Protein AF-A0A976DN65-F1 (afdb_monomer_lite)

Sequence (215 aa):
MGDWARARLPFALAEFVMFVLKQGWACLFGGLLLAAIIATKLVWQPDWPLQRYDFLFLFAVATQAVFLATKLETWEEARVILLFHVTGTAMEWFKVHAGSWTYPEGGVFMVMGVPLFSGFMYASVGSYIARVIRVFDMAFAPYPSFPLTVLLAAGIYVNFFAHHFLPDIRVALFLATVVLYARTRVWFRIHDRHWWMPMPLAAFLAALALWVAEN

Foldseek 3Di:
DQPVLVVPDDPVRSLVVLLVVLLCLLLVLVVQLVVLVVVCVVDPDLPDPAWSLNVSLVSSVVVVVVCVVVVVDDVVLVVLLVVQLVLQQVLVLLCVVVVVDADPTDHPCDDNRRRSSSSNNSSSVSSSVVSSCVSFVKDKPPAFDPVLVVVLVVVVVCLSNCCVPDPNCVVVSVVSVCVRQVVIKIWTHSDPDIDIDRPVVVVVVVVVVVVVVVD

Structure (mmCIF, N/CA/C/O backbone):
data_AF-A0A976DN65-F1
#
_entry.id   AF-A0A976DN65-F1
#
loop_
_atom_site.group_PDB
_atom_site.id
_atom_site.type_symbol
_atom_site.label_atom_id
_atom_site.label_alt_id
_atom_site.label_comp_id
_atom_site.label_asym_id
_atom_site.label_entity_id
_atom_site.label_seq_id
_atom_site.pdbx_PDB_ins_code
_atom_site.Cartn_x
_atom_site.Cartn_y
_atom_site.Cartn_z
_atom_site.occupancy
_atom_site.B_iso_or_equiv
_atom_site.auth_seq_id
_atom_site.auth_comp_id
_atom_site.auth_asym_id
_atom_site.auth_atom_id
_atom_site.pdbx_PDB_model_num
ATOM 1 N N . MET A 1 1 ? -25.555 1.810 -2.043 1.00 67.62 1 MET A N 1
ATOM 2 C CA . MET A 1 1 ? -24.991 0.501 -2.455 1.00 67.62 1 MET A CA 1
ATOM 3 C C . MET A 1 1 ? -25.744 -0.587 -1.696 1.00 67.62 1 MET A C 1
ATOM 5 O O . MET A 1 1 ? -25.919 -0.436 -0.491 1.00 67.62 1 MET A O 1
ATOM 9 N N . GLY A 1 2 ? -26.211 -1.643 -2.374 1.00 72.06 2 GLY A N 1
ATOM 10 C CA . GLY A 1 2 ? -26.693 -2.860 -1.701 1.00 72.06 2 GLY A CA 1
ATOM 11 C C . GLY A 1 2 ? -28.173 -2.962 -1.335 1.00 72.06 2 GLY A C 1
ATOM 12 O O . GLY A 1 2 ? -28.548 -3.896 -0.634 1.00 72.06 2 GLY A O 1
ATOM 13 N N . ASP A 1 3 ? -29.019 -2.044 -1.796 1.00 75.50 3 ASP A N 1
ATOM 14 C CA . ASP A 1 3 ? -30.455 -2.002 -1.472 1.00 75.50 3 ASP A CA 1
ATOM 15 C C . ASP A 1 3 ? -31.170 -3.301 -1.867 1.00 75.50 3 ASP A C 1
ATOM 17 O O . ASP A 1 3 ? -31.991 -3.832 -1.122 1.00 75.50 3 ASP A O 1
ATOM 21 N N . TRP A 1 4 ? -30.751 -3.882 -2.990 1.00 82.25 4 TRP A N 1
ATOM 22 C CA . TRP A 1 4 ? -31.191 -5.196 -3.447 1.00 82.25 4 TRP A CA 1
ATOM 23 C C . TRP A 1 4 ? -30.821 -6.334 -2.484 1.00 82.25 4 TRP A C 1
ATOM 25 O O . TRP A 1 4 ? -31.658 -7.192 -2.206 1.00 82.25 4 TRP A O 1
ATOM 35 N N . ALA A 1 5 ? -29.592 -6.337 -1.956 1.00 75.44 5 ALA A N 1
ATOM 36 C CA . ALA A 1 5 ? -29.115 -7.397 -1.067 1.00 75.44 5 ALA A CA 1
ATOM 37 C C . ALA A 1 5 ? -29.918 -7.393 0.242 1.00 75.44 5 ALA A C 1
ATOM 39 O O . ALA A 1 5 ? -30.333 -8.443 0.724 1.00 75.44 5 ALA A O 1
ATOM 40 N N . ARG A 1 6 ? -30.227 -6.198 0.760 1.00 72.94 6 ARG A N 1
ATOM 41 C CA . ARG A 1 6 ? -31.050 -6.009 1.965 1.00 72.94 6 ARG A CA 1
ATOM 42 C C . ARG A 1 6 ? -32.503 -6.436 1.775 1.00 72.94 6 ARG A C 1
ATOM 44 O O . ARG A 1 6 ? -33.108 -6.953 2.703 1.00 72.94 6 ARG A O 1
ATOM 51 N N . ALA A 1 7 ? -33.058 -6.231 0.583 1.00 78.38 7 ALA A N 1
ATOM 52 C CA . ALA A 1 7 ? -34.446 -6.575 0.290 1.00 78.38 7 ALA A CA 1
ATOM 53 C C . ALA A 1 7 ? -34.681 -8.084 0.109 1.00 78.38 7 ALA A C 1
ATOM 55 O O . ALA A 1 7 ? -35.827 -8.525 0.157 1.00 78.38 7 ALA A O 1
ATOM 56 N N . ARG A 1 8 ? -33.628 -8.873 -0.151 1.00 85.06 8 ARG A N 1
ATOM 57 C CA . ARG A 1 8 ? -33.771 -10.275 -0.584 1.00 85.06 8 ARG A CA 1
ATOM 58 C C . ARG A 1 8 ? -33.005 -11.301 0.245 1.00 85.06 8 ARG A C 1
ATOM 60 O O . ARG A 1 8 ? -33.282 -12.487 0.097 1.00 85.06 8 ARG A O 1
ATOM 67 N N . LEU A 1 9 ? -32.046 -10.888 1.076 1.00 87.31 9 LEU A N 1
ATOM 68 C CA . LEU A 1 9 ? -31.183 -11.806 1.824 1.00 87.31 9 LEU A CA 1
ATOM 69 C C . LEU A 1 9 ? -31.440 -11.728 3.337 1.00 87.31 9 LEU A C 1
ATOM 71 O O . LEU A 1 9 ? -31.740 -10.651 3.855 1.00 87.31 9 LEU A O 1
ATOM 75 N N . PRO A 1 10 ? -31.261 -12.840 4.074 1.00 90.12 10 PRO A N 1
ATOM 76 C CA . PRO A 1 10 ? -31.204 -12.811 5.530 1.00 90.12 10 PRO A CA 1
ATOM 77 C C . PRO A 1 10 ? -30.106 -11.864 6.020 1.00 90.12 10 PRO A C 1
ATOM 79 O O . PRO A 1 10 ? -29.059 -11.743 5.383 1.00 90.12 10 PRO A O 1
ATOM 82 N N . PHE A 1 11 ? -30.312 -11.250 7.187 1.00 86.69 11 PHE A N 1
ATOM 83 C CA . PHE A 1 11 ? -29.432 -10.210 7.735 1.00 86.69 11 PHE A CA 1
ATOM 84 C C . PHE A 1 11 ? -27.935 -10.560 7.678 1.00 86.69 11 PHE A C 1
ATOM 86 O O . PHE A 1 11 ? -27.145 -9.775 7.164 1.00 86.69 11 PHE A O 1
ATOM 93 N N . ALA A 1 12 ? -27.544 -11.749 8.151 1.00 87.56 12 ALA A N 1
ATOM 94 C CA . ALA A 1 12 ? -26.138 -12.159 8.187 1.00 87.56 12 ALA A CA 1
ATOM 95 C C . ALA A 1 12 ? -25.509 -12.243 6.785 1.00 87.56 12 ALA A C 1
ATOM 97 O O . ALA A 1 12 ? -24.372 -11.819 6.585 1.00 87.56 12 ALA A O 1
ATOM 98 N N . LEU A 1 13 ? -26.261 -12.749 5.804 1.00 89.88 13 LEU A N 1
ATOM 99 C CA . LEU A 1 13 ? -25.795 -12.853 4.426 1.00 89.88 13 LEU A CA 1
ATOM 100 C C . LEU A 1 13 ? -25.761 -11.478 3.748 1.00 89.88 13 LEU A C 1
ATOM 102 O O . LEU A 1 13 ? -24.821 -11.187 3.015 1.00 89.88 13 LEU A O 1
ATOM 106 N N . ALA A 1 14 ? -26.739 -10.614 4.030 1.00 89.00 14 ALA A N 1
ATOM 107 C CA . ALA A 1 14 ? -26.733 -9.235 3.557 1.00 89.00 14 ALA A CA 1
ATOM 108 C C . ALA A 1 14 ? -25.512 -8.462 4.089 1.00 89.00 14 ALA A C 1
ATOM 110 O O . ALA A 1 14 ? -24.805 -7.845 3.298 1.00 89.00 14 ALA A O 1
ATOM 111 N N . GLU A 1 15 ? -25.215 -8.540 5.393 1.00 89.56 15 GLU A N 1
ATOM 112 C CA . GLU A 1 15 ? -24.029 -7.910 5.998 1.00 89.56 15 GLU A CA 1
ATOM 113 C C . GLU A 1 15 ? -22.729 -8.449 5.388 1.00 89.56 15 GLU A C 1
ATOM 115 O O . GLU A 1 15 ? -21.846 -7.669 5.036 1.00 89.56 15 GLU A O 1
ATOM 120 N N . PHE A 1 16 ? -22.619 -9.768 5.198 1.00 90.81 16 PHE A N 1
ATOM 121 C CA . PHE A 1 16 ? -21.444 -10.369 4.566 1.00 90.81 16 PHE A CA 1
ATOM 122 C C . PHE A 1 16 ? -21.253 -9.888 3.121 1.00 90.81 16 PHE A C 1
ATOM 124 O O . PHE A 1 16 ? -20.166 -9.449 2.750 1.00 90.81 16 PHE A O 1
ATOM 131 N N . VAL A 1 17 ? -22.315 -9.900 2.311 1.00 91.94 17 VAL A N 1
ATOM 132 C CA . VAL A 1 17 ? -22.270 -9.391 0.931 1.00 91.94 17 VAL A CA 1
ATOM 133 C C . VAL A 1 17 ? -21.885 -7.912 0.918 1.00 91.94 17 VAL A C 1
ATOM 135 O O . VAL A 1 17 ? -21.041 -7.505 0.124 1.00 91.94 17 VAL A O 1
ATOM 138 N N . MET A 1 18 ? -22.443 -7.101 1.820 1.00 91.88 18 MET A N 1
ATOM 139 C CA . MET A 1 18 ? -22.099 -5.683 1.931 1.00 91.88 18 MET A CA 1
ATOM 140 C C . MET A 1 18 ? -20.645 -5.453 2.327 1.00 91.88 18 MET A C 1
ATOM 142 O O . MET A 1 18 ? -20.002 -4.561 1.774 1.00 91.88 18 MET A O 1
ATOM 146 N N . PHE A 1 19 ? -20.119 -6.260 3.247 1.00 93.12 19 PHE A N 1
ATOM 147 C CA . PHE A 1 19 ? -18.711 -6.237 3.616 1.00 93.12 19 PHE A CA 1
ATOM 148 C C . PHE A 1 19 ? -17.825 -6.519 2.399 1.00 93.12 19 PHE A C 1
ATOM 150 O O . PHE A 1 19 ? -16.963 -5.706 2.072 1.00 93.12 19 PHE A O 1
ATOM 157 N N . VAL A 1 20 ? -18.085 -7.607 1.670 1.00 93.19 20 VAL A N 1
ATOM 158 C CA . VAL A 1 20 ? -17.308 -7.978 0.476 1.00 93.19 20 VAL A CA 1
ATOM 159 C C . VAL A 1 20 ? -17.401 -6.905 -0.611 1.00 93.19 20 VAL A C 1
ATOM 161 O O . VAL A 1 20 ? -16.389 -6.530 -1.197 1.00 93.19 20 VAL A O 1
ATOM 164 N N . LEU A 1 21 ? -18.588 -6.350 -0.853 1.00 93.00 21 LEU A N 1
ATOM 165 C CA . LEU A 1 21 ? -18.783 -5.286 -1.837 1.00 93.00 21 LEU A CA 1
ATOM 166 C C . LEU A 1 21 ? -18.025 -4.003 -1.473 1.00 93.00 21 LEU A C 1
ATOM 168 O O . LEU A 1 21 ? -17.407 -3.390 -2.343 1.00 93.00 21 LEU A O 1
ATOM 172 N N . LYS A 1 22 ? -18.036 -3.603 -0.197 1.00 94.31 22 LYS A N 1
ATOM 173 C CA . LYS A 1 22 ? -17.245 -2.463 0.283 1.00 94.31 22 LYS A CA 1
ATOM 174 C C . LYS A 1 22 ? -15.742 -2.722 0.164 1.00 94.31 22 LYS A C 1
ATOM 176 O O . LYS A 1 22 ? -15.019 -1.808 -0.221 1.00 94.31 22 LYS A O 1
ATOM 181 N N . GLN A 1 23 ? -15.285 -3.948 0.429 1.00 94.75 23 GLN A N 1
ATOM 182 C CA . GLN A 1 23 ? -13.889 -4.339 0.209 1.00 94.75 23 GLN A CA 1
ATOM 183 C C . GLN A 1 23 ? -13.505 -4.258 -1.272 1.00 94.75 23 GLN A C 1
ATOM 185 O O . GLN A 1 23 ? -12.488 -3.655 -1.605 1.00 94.75 23 GLN A O 1
ATOM 190 N N . GLY A 1 24 ? -14.357 -4.772 -2.165 1.00 93.56 24 GLY A N 1
ATOM 191 C CA . GLY A 1 24 ? -14.181 -4.657 -3.615 1.00 93.56 24 GLY A CA 1
ATOM 192 C C . GLY A 1 24 ? -14.115 -3.201 -4.086 1.00 93.56 24 GLY A C 1
ATOM 193 O O . GLY A 1 24 ? -13.288 -2.833 -4.915 1.00 93.56 24 GLY A O 1
ATOM 194 N N . TRP A 1 25 ? -14.948 -2.336 -3.506 1.00 94.00 25 TRP A N 1
ATOM 195 C CA . TRP A 1 25 ? -14.902 -0.903 -3.781 1.00 94.00 25 TRP A CA 1
ATOM 196 C C . TRP A 1 25 ? -13.624 -0.238 -3.259 1.00 94.00 25 TRP A C 1
ATOM 198 O O . TRP A 1 25 ? -13.066 0.644 -3.915 1.00 94.00 25 TRP A O 1
ATOM 208 N N . ALA A 1 26 ? -13.149 -0.662 -2.086 1.00 95.25 26 ALA A N 1
ATOM 209 C CA . ALA A 1 26 ? -11.906 -0.181 -1.504 1.00 95.25 26 ALA A CA 1
ATOM 210 C C . ALA A 1 26 ? -10.680 -0.578 -2.342 1.00 95.25 26 ALA A C 1
ATOM 212 O O . ALA A 1 26 ? -9.742 0.206 -2.448 1.00 95.25 26 ALA A O 1
ATOM 213 N N . CYS A 1 27 ? -10.689 -1.753 -2.977 1.00 95.19 27 CYS A N 1
ATOM 214 C CA . CYS A 1 27 ? -9.561 -2.235 -3.774 1.00 95.19 27 CYS A CA 1
ATOM 215 C C . CYS A 1 27 ? -9.623 -1.857 -5.262 1.00 95.19 27 CYS A C 1
ATOM 217 O O . CYS A 1 27 ? -8.774 -2.314 -6.022 1.00 95.19 27 CYS A O 1
ATOM 219 N N . LEU A 1 28 ? -10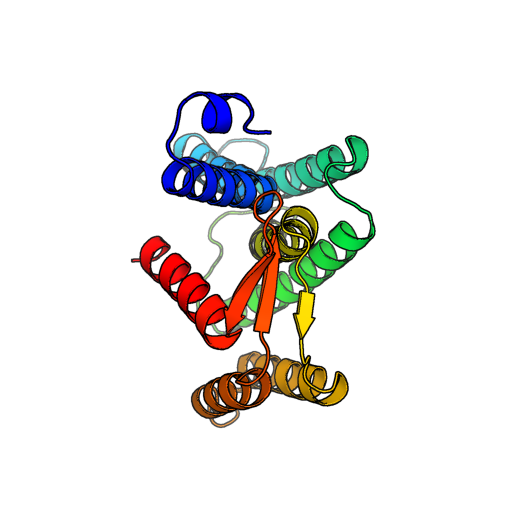.569 -1.010 -5.692 1.00 96.19 28 LEU A N 1
ATOM 220 C CA . LEU A 1 28 ? -10.811 -0.717 -7.111 1.00 96.19 28 LEU A CA 1
ATOM 221 C C . LEU A 1 28 ? -9.543 -0.297 -7.877 1.00 96.19 28 LEU A C 1
ATOM 223 O O . LEU A 1 28 ? -9.313 -0.797 -8.973 1.00 96.19 28 LEU A O 1
ATOM 227 N N . PHE A 1 29 ? -8.700 0.570 -7.301 1.00 96.81 29 PHE A N 1
ATOM 228 C CA . PHE A 1 29 ? -7.433 0.969 -7.929 1.00 96.81 29 PHE A CA 1
ATOM 229 C C . PHE A 1 29 ? -6.511 -0.240 -8.162 1.00 96.81 29 PHE A C 1
ATOM 231 O O . PHE A 1 29 ? -6.045 -0.468 -9.276 1.00 96.81 29 PHE A O 1
ATOM 238 N N . GLY A 1 30 ? -6.284 -1.047 -7.120 1.00 96.12 30 GLY A N 1
ATOM 239 C CA . GLY A 1 30 ? -5.447 -2.246 -7.203 1.00 96.12 30 GLY A CA 1
ATOM 240 C C . GLY A 1 30 ? -6.027 -3.312 -8.130 1.00 96.12 30 GLY A C 1
ATOM 241 O O . GLY A 1 30 ? -5.287 -3.916 -8.897 1.00 96.12 30 GLY A O 1
ATOM 242 N N . GLY A 1 31 ? -7.350 -3.490 -8.132 1.00 96.69 31 GLY A N 1
ATOM 243 C CA . GLY A 1 31 ? -8.044 -4.399 -9.042 1.00 96.69 31 GLY A CA 1
ATOM 244 C C . GLY A 1 31 ? -7.885 -3.996 -10.508 1.00 96.69 31 GLY A C 1
ATOM 245 O O . GLY A 1 31 ? -7.586 -4.847 -11.343 1.00 96.69 31 GLY A O 1
ATOM 246 N N . LEU A 1 32 ? -8.013 -2.701 -10.823 1.00 98.06 32 LEU A N 1
ATOM 247 C CA . LEU A 1 32 ? -7.766 -2.180 -12.172 1.00 98.06 32 LEU A CA 1
ATOM 248 C C . LEU A 1 32 ? -6.305 -2.365 -12.592 1.00 98.06 32 LEU A C 1
ATOM 250 O O . LEU A 1 32 ? -6.046 -2.794 -13.715 1.00 98.06 32 LEU A O 1
ATOM 254 N N . LEU A 1 33 ? -5.354 -2.085 -11.696 1.00 97.81 33 LEU A N 1
ATOM 255 C CA . LEU A 1 33 ? -3.931 -2.259 -11.982 1.00 97.81 33 LEU A CA 1
ATOM 256 C C . LEU A 1 33 ? -3.573 -3.735 -12.207 1.00 97.81 33 LEU A C 1
ATOM 258 O O . LEU A 1 33 ? -2.889 -4.056 -13.175 1.00 97.81 33 LEU A O 1
ATOM 262 N N . LEU A 1 34 ? -4.081 -4.644 -11.370 1.00 96.50 34 LEU A N 1
ATOM 263 C CA . LEU A 1 34 ? -3.899 -6.087 -11.540 1.00 96.50 34 LEU A CA 1
ATOM 264 C C . LEU A 1 34 ? -4.507 -6.575 -12.861 1.00 96.50 34 LEU A C 1
ATOM 266 O O . LEU A 1 34 ? -3.859 -7.316 -13.599 1.00 96.50 34 LEU A O 1
ATOM 270 N N . ALA A 1 35 ? -5.720 -6.126 -13.192 1.00 97.94 35 ALA A N 1
ATOM 271 C CA . ALA A 1 35 ? -6.356 -6.446 -14.464 1.00 97.94 35 ALA A CA 1
ATOM 272 C C . ALA A 1 35 ? -5.516 -5.955 -15.653 1.00 97.94 35 ALA A C 1
ATOM 274 O O . ALA A 1 35 ? -5.334 -6.702 -16.611 1.00 97.94 35 ALA A O 1
ATOM 275 N N . ALA A 1 36 ? -4.942 -4.750 -15.576 1.00 98.12 36 ALA A N 1
ATOM 276 C CA . ALA A 1 36 ? -4.037 -4.233 -16.599 1.00 98.12 36 ALA A CA 1
ATOM 277 C C . ALA A 1 36 ? -2.743 -5.059 -16.702 1.00 98.12 36 ALA A C 1
ATOM 279 O O . ALA A 1 36 ? -2.305 -5.377 -17.807 1.00 98.12 36 ALA A O 1
ATOM 280 N N . ILE A 1 37 ? -2.147 -5.477 -15.581 1.00 97.12 37 ILE A N 1
ATOM 281 C CA . ILE A 1 37 ? -0.966 -6.357 -15.578 1.00 97.12 37 ILE A CA 1
ATOM 282 C C . ILE A 1 37 ? -1.280 -7.688 -16.274 1.00 97.12 37 ILE A C 1
ATOM 284 O O . ILE A 1 37 ? -0.513 -8.120 -17.134 1.00 97.12 37 ILE A O 1
ATOM 288 N N . ILE A 1 38 ? -2.413 -8.319 -15.952 1.00 97.31 38 ILE A N 1
ATOM 289 C CA . ILE A 1 38 ? -2.832 -9.586 -16.569 1.00 97.31 38 ILE A CA 1
ATOM 290 C C . ILE A 1 38 ? -3.132 -9.387 -18.056 1.00 97.31 38 ILE A C 1
ATOM 292 O O . ILE A 1 38 ? -2.616 -10.129 -18.886 1.00 97.31 38 ILE A O 1
ATOM 296 N N . ALA A 1 39 ? -3.928 -8.376 -18.407 1.00 98.06 39 ALA A N 1
ATOM 297 C CA . ALA A 1 39 ? -4.294 -8.100 -19.791 1.00 98.06 39 ALA A CA 1
ATOM 298 C C . ALA A 1 39 ? -3.051 -7.844 -20.650 1.00 98.06 39 ALA A C 1
ATOM 300 O O . ALA A 1 39 ? -2.880 -8.474 -21.690 1.00 98.06 39 ALA A O 1
ATOM 301 N N . THR A 1 40 ? -2.141 -6.986 -20.183 1.00 97.19 40 THR A N 1
ATOM 302 C CA . THR A 1 40 ? -0.894 -6.692 -20.902 1.00 97.19 40 THR A CA 1
ATOM 303 C C . THR A 1 40 ? 0.006 -7.920 -21.004 1.00 97.19 40 THR A C 1
ATOM 305 O O . THR A 1 40 ? 0.588 -8.140 -22.056 1.00 97.19 40 THR A O 1
ATOM 308 N N . LYS A 1 41 ? 0.063 -8.793 -19.993 1.00 95.31 41 LYS A N 1
ATOM 309 C CA . LYS A 1 41 ? 0.794 -10.067 -20.104 1.00 95.31 41 LYS A CA 1
ATOM 310 C C . LYS A 1 41 ? 0.276 -10.956 -21.246 1.00 95.31 41 LYS A C 1
ATOM 312 O O . LYS A 1 41 ? 1.055 -11.708 -21.818 1.00 95.31 41 LYS A O 1
ATOM 317 N N . LEU A 1 42 ? -1.020 -10.898 -21.555 1.00 96.31 42 LEU A N 1
ATOM 318 C CA . LEU A 1 42 ? -1.647 -11.747 -22.573 1.00 96.31 42 LEU A CA 1
ATOM 319 C C . LEU A 1 42 ? -1.550 -11.182 -23.994 1.00 96.31 42 LEU A C 1
ATOM 321 O O . LEU A 1 42 ? -1.564 -11.960 -24.944 1.00 96.31 42 LEU A O 1
ATOM 325 N N . VAL A 1 43 ? -1.499 -9.854 -24.151 1.00 96.31 43 VAL A N 1
ATOM 326 C CA . VAL A 1 43 ? -1.648 -9.212 -25.472 1.00 96.31 43 VAL A CA 1
ATOM 327 C C . VAL A 1 43 ? -0.460 -8.360 -25.910 1.00 96.31 43 VAL A C 1
ATOM 329 O O . VAL A 1 43 ? -0.353 -8.074 -27.101 1.00 96.31 43 VAL A O 1
ATOM 332 N N . TRP A 1 44 ? 0.405 -7.924 -24.985 1.00 96.38 44 TRP A N 1
ATOM 333 C CA . TRP A 1 44 ? 1.479 -6.982 -25.310 1.00 96.38 44 TRP A CA 1
ATOM 334 C C . TRP A 1 44 ? 2.549 -7.650 -26.164 1.00 96.38 44 TRP A C 1
ATOM 336 O O . TRP A 1 44 ? 3.017 -8.738 -25.830 1.00 96.38 44 TRP A O 1
ATOM 346 N N . GLN A 1 45 ? 2.952 -6.984 -27.245 1.00 94.38 45 GLN A N 1
ATOM 347 C CA . GLN A 1 45 ? 4.006 -7.474 -28.126 1.00 94.38 45 GLN A CA 1
ATOM 348 C C . GLN A 1 45 ? 5.287 -6.642 -27.959 1.00 94.38 45 GLN A C 1
ATOM 350 O O . GLN A 1 45 ? 5.196 -5.429 -27.743 1.00 94.38 45 GLN A O 1
ATOM 355 N N . PRO A 1 46 ? 6.482 -7.257 -28.055 1.00 87.56 46 PRO A N 1
ATOM 356 C CA . PRO A 1 46 ? 7.753 -6.548 -27.875 1.00 87.56 46 PRO A CA 1
ATOM 357 C C . PRO A 1 46 ? 8.032 -5.449 -28.911 1.00 87.56 46 PRO A C 1
ATOM 359 O O . PRO A 1 46 ? 8.807 -4.539 -28.638 1.00 87.56 46 PRO A O 1
ATOM 362 N N . ASP A 1 47 ? 7.434 -5.541 -30.099 1.00 90.31 47 ASP A N 1
ATOM 363 C CA . ASP A 1 47 ? 7.611 -4.612 -31.220 1.00 90.31 47 ASP A CA 1
ATOM 364 C C . ASP A 1 47 ? 6.699 -3.377 -31.141 1.00 90.31 47 ASP A C 1
ATOM 366 O O . ASP A 1 47 ? 6.783 -2.483 -31.986 1.00 90.31 47 ASP A O 1
ATOM 370 N N . TRP A 1 48 ? 5.832 -3.292 -30.126 1.00 95.00 48 TRP A N 1
ATOM 371 C CA . TRP A 1 48 ? 4.970 -2.129 -29.945 1.00 95.00 48 TRP A CA 1
ATOM 372 C C . TRP A 1 48 ? 5.782 -0.868 -29.610 1.00 95.00 48 TRP A C 1
ATOM 374 O O . TRP A 1 48 ? 6.735 -0.934 -28.831 1.00 95.00 48 TRP A O 1
ATOM 384 N N . PRO A 1 49 ? 5.382 0.316 -30.121 1.00 93.25 49 PRO A N 1
ATOM 385 C CA . PRO A 1 49 ? 6.118 1.561 -29.878 1.00 93.25 49 PRO A CA 1
ATOM 386 C C . PRO A 1 49 ? 6.200 1.961 -28.401 1.00 93.25 49 PRO A C 1
ATOM 388 O O . PRO A 1 49 ? 7.106 2.689 -28.003 1.00 93.25 49 PRO A O 1
ATOM 391 N N . LEU A 1 50 ? 5.231 1.517 -27.597 1.00 95.44 50 LEU A N 1
ATOM 392 C CA . LEU A 1 50 ? 5.158 1.789 -26.169 1.00 95.44 50 LEU A CA 1
ATOM 393 C C . LEU A 1 50 ? 5.588 0.546 -25.389 1.00 95.44 50 LEU A C 1
ATOM 395 O O . LEU A 1 50 ? 5.001 -0.528 -25.536 1.00 95.44 50 LEU A O 1
ATOM 399 N N . GLN A 1 51 ? 6.584 0.709 -24.522 1.00 96.31 51 GLN A N 1
ATOM 400 C CA . GLN A 1 51 ? 7.024 -0.363 -23.637 1.00 96.31 51 GLN A CA 1
ATOM 401 C C . GLN A 1 51 ? 5.926 -0.703 -22.623 1.00 96.31 51 GLN A C 1
ATOM 403 O O . GLN A 1 51 ? 5.213 0.180 -22.136 1.00 96.31 51 GLN A O 1
ATOM 408 N N . ARG A 1 52 ? 5.788 -1.985 -22.272 1.00 97.00 52 ARG A N 1
ATOM 409 C CA . ARG A 1 52 ? 4.701 -2.458 -21.399 1.00 97.00 52 ARG A CA 1
ATOM 410 C C . ARG A 1 52 ? 4.727 -1.792 -20.026 1.00 97.00 52 ARG A C 1
ATOM 412 O O . ARG A 1 52 ? 3.685 -1.402 -19.503 1.00 97.00 52 ARG A O 1
ATOM 419 N N . TYR A 1 53 ? 5.919 -1.636 -19.455 1.00 97.19 53 TYR A N 1
ATOM 420 C CA . TYR A 1 53 ? 6.118 -0.964 -18.172 1.00 97.19 53 TYR A CA 1
ATOM 421 C C . TYR A 1 53 ? 5.700 0.506 -18.211 1.00 97.19 53 TYR A C 1
ATOM 423 O O . TYR A 1 53 ? 5.054 0.980 -17.275 1.00 97.19 53 TYR A O 1
ATOM 431 N N . ASP A 1 54 ? 5.986 1.199 -19.314 1.00 97.56 54 ASP A N 1
ATOM 432 C CA . ASP A 1 54 ? 5.576 2.589 -19.512 1.00 97.56 54 ASP A CA 1
ATOM 433 C C . ASP A 1 54 ? 4.056 2.699 -19.645 1.00 97.56 54 ASP A C 1
ATOM 435 O O . ASP A 1 54 ? 3.441 3.567 -19.028 1.00 97.56 54 ASP A O 1
ATOM 439 N N . PHE A 1 55 ? 3.422 1.782 -20.383 1.00 97.81 55 PHE A N 1
ATOM 440 C CA . PHE A 1 55 ? 1.964 1.723 -20.461 1.00 97.81 55 PHE A CA 1
ATOM 441 C C . PHE A 1 55 ? 1.319 1.514 -19.089 1.00 97.81 55 PHE A C 1
ATOM 443 O O . PHE A 1 55 ? 0.385 2.233 -18.745 1.00 97.81 55 PHE A O 1
ATOM 450 N N . LEU A 1 56 ? 1.814 0.563 -18.290 1.00 98.25 56 LEU A N 1
ATOM 451 C CA . LEU A 1 56 ? 1.283 0.303 -16.948 1.00 98.25 56 LEU A CA 1
ATOM 452 C C . LEU A 1 56 ? 1.444 1.516 -16.026 1.00 98.25 56 LEU A C 1
ATOM 454 O O . LEU A 1 56 ? 0.533 1.828 -15.258 1.00 98.25 56 LEU A O 1
ATOM 458 N N . PHE A 1 57 ? 2.569 2.227 -16.127 1.00 98.31 57 PHE A N 1
ATOM 459 C CA . PHE A 1 57 ? 2.782 3.472 -15.397 1.00 98.31 57 PHE A CA 1
ATOM 460 C C . PHE A 1 57 ? 1.765 4.544 -15.809 1.00 98.31 57 PHE A C 1
ATOM 462 O O . PHE A 1 57 ? 1.074 5.101 -14.955 1.00 98.31 57 PHE A O 1
ATOM 469 N N . LEU A 1 58 ? 1.611 4.789 -17.113 1.00 98.31 58 LEU A N 1
ATOM 470 C CA . LEU A 1 58 ? 0.648 5.762 -17.636 1.00 98.31 58 LEU A CA 1
ATOM 471 C C . LEU A 1 58 ? -0.795 5.388 -17.282 1.00 98.31 58 LEU A C 1
ATOM 473 O O . LEU A 1 58 ? -1.582 6.260 -16.920 1.00 98.31 58 LEU A O 1
ATOM 477 N N . PHE A 1 59 ? -1.136 4.099 -17.324 1.00 98.50 59 PHE A N 1
ATOM 478 C CA . PHE A 1 59 ? -2.435 3.585 -16.904 1.00 98.50 59 PHE A CA 1
ATOM 479 C C . PHE A 1 59 ? -2.705 3.872 -15.422 1.00 98.50 59 PHE A C 1
ATOM 481 O O . PHE A 1 59 ? -3.794 4.335 -15.075 1.00 98.50 59 PHE A O 1
ATOM 488 N N . ALA A 1 60 ? -1.722 3.645 -14.547 1.00 98.25 60 ALA A N 1
ATOM 489 C CA . ALA A 1 60 ? -1.849 3.924 -13.120 1.00 98.25 60 ALA A CA 1
ATOM 490 C C . ALA A 1 60 ? -2.037 5.427 -12.846 1.00 98.25 60 ALA A C 1
ATOM 492 O O . ALA A 1 60 ? -2.954 5.808 -12.114 1.00 98.25 60 ALA A O 1
ATOM 493 N N . VAL A 1 61 ? -1.239 6.284 -13.496 1.00 98.25 61 VAL A N 1
ATOM 494 C CA . VAL A 1 61 ? -1.360 7.750 -13.403 1.00 98.25 61 VAL A CA 1
ATOM 495 C C . VAL A 1 61 ? -2.723 8.223 -13.912 1.00 98.25 61 VAL A C 1
ATOM 497 O O . VAL A 1 61 ? -3.396 9.003 -13.239 1.00 98.25 61 VAL A O 1
ATOM 500 N N . ALA A 1 62 ? -3.166 7.731 -15.071 1.00 98.38 62 ALA A N 1
ATOM 501 C CA . ALA A 1 62 ? -4.466 8.077 -15.637 1.00 98.38 62 ALA A CA 1
ATOM 502 C C . ALA A 1 62 ? -5.618 7.627 -14.728 1.00 98.38 62 ALA A C 1
ATOM 504 O O . ALA A 1 62 ? -6.544 8.397 -14.487 1.00 98.38 62 ALA A O 1
ATOM 505 N N . THR A 1 63 ? -5.542 6.417 -14.167 1.00 98.00 63 THR A N 1
ATOM 506 C CA . THR A 1 63 ? -6.544 5.900 -13.224 1.00 98.00 63 THR A CA 1
ATOM 507 C C . THR A 1 63 ? -6.628 6.779 -11.978 1.00 98.00 63 THR A C 1
ATOM 509 O O . THR A 1 63 ? -7.724 7.181 -11.587 1.00 98.00 63 THR A O 1
ATOM 512 N N . GLN A 1 64 ? -5.484 7.146 -11.392 1.00 97.31 64 GLN A N 1
ATOM 513 C CA . GLN A 1 64 ? -5.436 8.052 -10.244 1.00 97.31 64 GLN A CA 1
ATOM 514 C C . GLN A 1 64 ? -6.017 9.435 -10.588 1.00 97.31 64 GLN A C 1
ATOM 516 O O . GLN A 1 64 ? -6.828 9.980 -9.838 1.00 97.31 64 GLN A O 1
ATOM 521 N N . ALA A 1 65 ? -5.664 9.992 -11.750 1.00 97.88 65 ALA A N 1
ATOM 522 C CA . ALA A 1 65 ? -6.198 11.270 -12.215 1.00 97.88 65 ALA A CA 1
ATOM 523 C C . ALA A 1 65 ? -7.725 11.223 -12.396 1.00 97.88 65 ALA A C 1
ATOM 525 O O . ALA A 1 65 ? -8.427 12.128 -11.943 1.00 97.88 65 ALA A O 1
ATOM 526 N N . VAL A 1 66 ? -8.256 10.149 -12.992 1.00 98.19 66 VAL A N 1
ATOM 527 C CA . VAL A 1 66 ? -9.703 9.925 -13.127 1.00 98.19 66 VAL A CA 1
ATOM 528 C C . VAL A 1 66 ? -10.361 9.822 -11.757 1.00 98.19 66 VAL A C 1
ATOM 530 O O . VAL A 1 66 ? -11.420 10.412 -11.543 1.00 98.19 66 VAL A O 1
ATOM 533 N N . PHE A 1 67 ? -9.752 9.117 -10.806 1.00 96.81 67 PHE A N 1
ATOM 534 C CA . PHE A 1 67 ? -10.310 8.961 -9.465 1.00 96.81 67 PHE A CA 1
ATOM 535 C C . PHE A 1 67 ? -10.378 10.287 -8.708 1.00 96.81 67 PHE A C 1
ATOM 537 O O . PHE A 1 67 ? -11.389 10.561 -8.060 1.00 96.81 67 PHE A O 1
ATOM 544 N N . LEU A 1 68 ? -9.365 11.141 -8.838 1.00 96.75 68 LEU A N 1
ATOM 545 C CA . LEU A 1 68 ? -9.388 12.491 -8.275 1.00 96.75 68 LEU A CA 1
ATOM 546 C C . LEU A 1 68 ? -10.413 13.388 -8.980 1.00 96.75 68 LEU A C 1
ATOM 548 O O . LEU A 1 68 ? -11.210 14.051 -8.317 1.00 96.75 68 LEU A O 1
ATOM 552 N N . ALA A 1 69 ? -10.454 13.370 -10.316 1.00 97.75 69 ALA A N 1
ATOM 553 C CA . ALA A 1 69 ? -11.387 14.178 -11.105 1.00 97.75 69 ALA A CA 1
ATOM 554 C C . ALA A 1 69 ? -12.857 13.819 -10.824 1.00 97.75 69 ALA A C 1
ATOM 556 O O . ALA A 1 69 ? -13.714 14.696 -10.720 1.00 97.75 69 ALA A O 1
ATOM 557 N N . THR A 1 70 ? -13.145 12.528 -10.641 1.00 96.75 70 THR A N 1
ATOM 558 C CA . THR A 1 70 ? -14.479 12.010 -10.292 1.00 96.75 70 THR A CA 1
ATOM 559 C C . THR A 1 70 ? -14.773 12.048 -8.791 1.00 96.75 70 THR A C 1
ATOM 561 O O . THR A 1 70 ? -15.863 11.655 -8.376 1.00 96.75 70 THR A O 1
ATOM 564 N N . LYS A 1 71 ? -13.833 12.539 -7.967 1.00 94.31 71 LYS A N 1
ATOM 565 C CA . LYS A 1 71 ? -13.923 12.589 -6.495 1.00 94.31 71 LYS A CA 1
ATOM 566 C C . LYS A 1 71 ? -14.119 11.216 -5.841 1.00 94.31 71 LYS A C 1
ATOM 568 O O . LYS A 1 71 ? -14.617 11.115 -4.719 1.00 94.31 71 LYS A O 1
ATOM 573 N N . LEU A 1 72 ? -13.723 10.151 -6.538 1.00 92.56 72 LEU A N 1
ATOM 574 C CA . LEU A 1 72 ? -13.583 8.824 -5.951 1.00 92.56 72 LEU A CA 1
ATOM 575 C C . LEU A 1 72 ? -12.429 8.801 -4.947 1.00 92.56 72 LEU A C 1
ATOM 577 O O . LEU A 1 72 ? -12.555 8.123 -3.927 1.00 92.56 72 LEU A O 1
ATOM 581 N N . GLU A 1 73 ? -11.357 9.551 -5.220 1.00 94.25 73 GLU A N 1
ATOM 582 C CA . GLU A 1 73 ? -10.247 9.801 -4.294 1.00 94.25 73 GLU A CA 1
ATOM 583 C C . GLU A 1 73 ? -10.212 11.248 -3.804 1.00 94.25 73 GLU A C 1
ATOM 585 O O . GLU A 1 73 ? -10.606 12.177 -4.514 1.00 94.25 73 GLU A O 1
ATOM 590 N N . THR A 1 74 ? -9.712 11.439 -2.585 1.00 94.38 74 THR A N 1
ATOM 591 C CA . THR A 1 74 ? -9.373 12.751 -2.030 1.00 94.38 74 THR A CA 1
ATOM 592 C C . THR A 1 74 ? -7.895 13.078 -2.250 1.00 94.38 74 THR A C 1
ATOM 594 O O . THR A 1 74 ? -7.055 12.206 -2.471 1.00 94.38 74 THR A O 1
ATOM 597 N N . TRP A 1 75 ? -7.537 14.357 -2.127 1.00 95.44 75 TRP A N 1
ATOM 598 C CA . TRP A 1 75 ? -6.133 14.779 -2.163 1.00 95.44 75 TRP A CA 1
ATOM 599 C C . TRP A 1 75 ? -5.302 14.221 -1.002 1.00 95.44 75 TRP A C 1
ATOM 601 O O . TRP A 1 75 ? -4.094 14.051 -1.138 1.00 95.44 75 TRP A O 1
ATOM 611 N N . GLU A 1 76 ? -5.930 13.933 0.138 1.00 94.06 76 GLU A N 1
ATOM 612 C CA . GLU A 1 76 ? -5.263 13.279 1.266 1.00 94.06 76 GLU A CA 1
ATOM 613 C C . GLU A 1 76 ? -4.929 11.826 0.926 1.00 94.06 76 GLU A C 1
ATOM 615 O O . GLU A 1 76 ? -3.791 11.404 1.126 1.00 94.06 76 GLU A O 1
ATOM 620 N N . GLU A 1 77 ? -5.873 11.099 0.316 1.00 94.00 77 GLU A N 1
ATOM 621 C CA . GLU A 1 77 ? -5.637 9.752 -0.212 1.00 94.00 77 GLU A CA 1
ATOM 622 C C . GLU A 1 77 ? -4.515 9.778 -1.265 1.00 94.00 77 GLU A C 1
ATOM 624 O O . GLU A 1 77 ? -3.581 8.983 -1.180 1.00 94.00 77 GLU A O 1
ATOM 629 N N . ALA A 1 78 ? -4.509 10.753 -2.181 1.00 95.38 78 ALA A N 1
ATOM 630 C CA . ALA A 1 78 ? -3.443 10.898 -3.177 1.00 95.38 78 ALA A CA 1
ATOM 631 C C . ALA A 1 78 ? -2.048 11.116 -2.567 1.00 95.38 78 ALA A C 1
ATOM 633 O O . ALA A 1 78 ? -1.069 10.567 -3.074 1.00 95.38 78 ALA A O 1
ATOM 634 N N . ARG A 1 79 ? -1.931 11.868 -1.462 1.00 96.38 79 ARG A N 1
ATOM 635 C CA . ARG A 1 79 ? -0.651 12.036 -0.747 1.00 96.38 79 ARG A CA 1
ATOM 636 C C . ARG A 1 79 ? -0.173 10.722 -0.139 1.00 96.38 79 ARG A C 1
ATOM 638 O O . ARG A 1 79 ? 1.015 10.425 -0.218 1.00 96.38 79 ARG A O 1
ATOM 645 N N . VAL A 1 80 ? -1.080 9.927 0.431 1.00 94.25 80 VAL A N 1
ATOM 646 C CA . VAL A 1 80 ? -0.748 8.588 0.944 1.00 94.25 80 VAL A CA 1
ATOM 647 C C . VAL A 1 80 ? -0.268 7.691 -0.198 1.00 94.25 80 VAL A C 1
ATOM 649 O O . VAL A 1 80 ? 0.774 7.056 -0.072 1.00 94.25 80 VAL A O 1
ATOM 652 N N . ILE A 1 81 ? -0.962 7.690 -1.337 1.00 95.69 81 ILE A N 1
ATOM 653 C CA . ILE A 1 81 ? -0.569 6.916 -2.524 1.00 95.69 81 ILE A CA 1
ATOM 654 C C . ILE A 1 81 ? 0.822 7.345 -3.011 1.00 95.69 81 ILE A C 1
ATOM 656 O O . ILE A 1 81 ? 1.663 6.488 -3.268 1.00 95.69 81 ILE A O 1
ATOM 660 N N . LEU A 1 82 ? 1.109 8.649 -3.066 1.00 97.06 82 LEU A N 1
ATOM 661 C CA . LEU A 1 82 ? 2.435 9.156 -3.431 1.00 97.06 82 LEU A CA 1
ATOM 662 C C . LEU A 1 82 ? 3.526 8.681 -2.458 1.00 97.06 82 LEU A C 1
ATOM 664 O O . LEU A 1 82 ? 4.592 8.260 -2.900 1.00 97.06 82 LEU A O 1
ATOM 668 N N . LEU A 1 83 ? 3.264 8.706 -1.146 1.00 96.62 83 LEU A N 1
ATOM 669 C CA . LEU A 1 83 ? 4.211 8.198 -0.148 1.00 96.62 83 LEU A CA 1
ATOM 670 C C . LEU A 1 83 ? 4.509 6.711 -0.371 1.00 96.62 83 LEU A C 1
ATOM 672 O O . LEU A 1 83 ? 5.676 6.338 -0.414 1.00 96.62 83 LEU A O 1
ATOM 676 N N . PHE A 1 84 ? 3.478 5.888 -0.584 1.00 97.19 84 PHE A N 1
ATOM 677 C CA . PHE A 1 84 ? 3.650 4.462 -0.882 1.00 97.19 84 PHE A CA 1
ATOM 678 C C . PHE A 1 84 ? 4.353 4.214 -2.222 1.00 97.19 84 PHE A C 1
ATOM 680 O O . PHE A 1 84 ? 5.123 3.265 -2.341 1.00 97.19 84 PHE A O 1
ATOM 687 N N . HIS A 1 85 ? 4.121 5.063 -3.224 1.00 97.69 85 HIS A N 1
ATOM 688 C CA . HIS A 1 85 ? 4.814 4.981 -4.506 1.00 97.69 85 HIS A CA 1
ATOM 689 C C . HIS A 1 85 ? 6.318 5.209 -4.339 1.00 97.69 85 HIS A C 1
ATOM 691 O O . HIS A 1 85 ? 7.128 4.433 -4.849 1.00 97.69 85 HIS A O 1
ATOM 697 N N . VAL A 1 86 ? 6.701 6.244 -3.588 1.00 96.94 86 VAL A N 1
ATOM 698 C CA . VAL A 1 86 ? 8.108 6.566 -3.328 1.00 96.94 86 VAL A CA 1
ATOM 699 C C . VAL A 1 86 ? 8.770 5.481 -2.480 1.00 96.94 86 VAL A C 1
ATOM 701 O O . VAL A 1 86 ? 9.838 4.993 -2.849 1.00 96.94 86 VAL A O 1
ATOM 704 N N . THR A 1 87 ? 8.148 5.067 -1.371 1.00 96.00 87 THR A N 1
ATOM 705 C CA . THR A 1 87 ? 8.730 4.036 -0.498 1.00 96.00 87 THR A CA 1
ATOM 706 C C . THR A 1 87 ? 8.820 2.685 -1.201 1.00 96.00 87 THR A C 1
ATOM 708 O O . THR A 1 87 ? 9.859 2.036 -1.114 1.00 96.00 87 THR A O 1
ATOM 711 N N . GLY A 1 88 ? 7.790 2.291 -1.956 1.00 96.38 88 GLY A N 1
ATOM 712 C CA . GLY A 1 88 ? 7.789 1.072 -2.762 1.00 96.38 88 GLY A CA 1
ATOM 713 C C . GLY A 1 88 ? 8.885 1.070 -3.824 1.00 96.38 88 GLY A C 1
ATOM 714 O O . GLY A 1 88 ? 9.658 0.121 -3.909 1.00 96.38 88 GLY A O 1
ATOM 715 N N . THR A 1 89 ? 9.037 2.173 -4.564 1.00 96.69 89 THR A N 1
ATOM 716 C CA . THR A 1 89 ? 10.115 2.315 -5.559 1.00 96.69 89 THR A CA 1
ATOM 717 C C . THR A 1 89 ? 11.498 2.215 -4.910 1.00 96.69 89 THR A C 1
ATOM 719 O O . THR A 1 89 ? 12.385 1.557 -5.448 1.00 96.69 89 THR A O 1
ATOM 722 N N . ALA A 1 90 ? 11.692 2.814 -3.730 1.00 96.12 90 ALA A N 1
ATOM 723 C CA . ALA A 1 90 ? 12.951 2.707 -2.993 1.00 96.12 90 ALA A CA 1
ATOM 724 C C . ALA A 1 90 ? 13.242 1.267 -2.527 1.00 96.12 90 ALA A C 1
ATOM 726 O O . ALA A 1 90 ? 14.387 0.815 -2.587 1.00 96.12 90 ALA A O 1
ATOM 727 N N . MET A 1 91 ? 12.215 0.532 -2.086 1.00 96.19 91 MET A N 1
ATOM 728 C CA . MET A 1 91 ? 12.343 -0.879 -1.704 1.00 96.19 91 MET A CA 1
ATOM 729 C C . MET A 1 91 ? 12.693 -1.766 -2.903 1.00 96.19 91 MET A C 1
ATOM 731 O O . MET A 1 91 ? 13.590 -2.602 -2.797 1.00 96.19 91 MET A O 1
ATOM 735 N N . GLU A 1 92 ? 12.030 -1.559 -4.040 1.00 96.50 92 GLU A N 1
ATOM 736 C CA . GLU A 1 92 ? 12.328 -2.248 -5.299 1.00 96.50 92 GLU A CA 1
ATOM 737 C C . GLU A 1 92 ? 13.752 -1.967 -5.767 1.00 96.50 92 GLU A C 1
ATOM 739 O O . GLU A 1 92 ? 14.487 -2.887 -6.114 1.00 96.50 92 GLU A O 1
ATOM 744 N N . TRP A 1 93 ? 14.183 -0.707 -5.700 1.00 95.62 93 TRP A N 1
ATOM 745 C CA . TRP A 1 93 ? 15.536 -0.313 -6.080 1.00 95.62 93 TRP A CA 1
ATOM 746 C C . TRP A 1 93 ? 16.585 -1.062 -5.267 1.00 95.62 93 TRP A C 1
ATOM 748 O O . TRP A 1 93 ? 17.492 -1.676 -5.838 1.00 95.62 93 TRP A O 1
ATOM 758 N N . PHE A 1 94 ? 16.411 -1.085 -3.946 1.00 94.62 94 PHE A N 1
ATOM 759 C CA . PHE A 1 94 ? 17.270 -1.849 -3.054 1.00 94.62 94 PHE A CA 1
ATOM 760 C C . PHE A 1 94 ? 17.285 -3.340 -3.400 1.00 94.62 94 PHE A C 1
ATOM 762 O O . PHE A 1 94 ? 18.355 -3.942 -3.463 1.00 94.62 94 PHE A O 1
ATOM 769 N N . LYS A 1 95 ? 16.122 -3.946 -3.654 1.00 94.88 95 LYS A N 1
ATOM 770 C CA . LYS A 1 95 ? 16.019 -5.383 -3.934 1.00 94.88 95 LYS A CA 1
ATOM 771 C C . LYS A 1 95 ? 16.610 -5.783 -5.282 1.00 94.88 95 LYS A C 1
ATOM 773 O O . LYS A 1 95 ? 17.274 -6.818 -5.355 1.00 94.88 95 LYS A O 1
ATOM 778 N N . VAL A 1 96 ? 16.459 -4.944 -6.304 1.00 94.56 96 VAL A N 1
ATOM 779 C CA . VAL A 1 96 ? 17.133 -5.116 -7.598 1.00 94.56 96 VAL A CA 1
ATOM 780 C C . VAL A 1 96 ? 18.654 -5.045 -7.426 1.00 94.56 96 VAL A C 1
ATOM 782 O O . VAL A 1 96 ? 19.368 -5.910 -7.925 1.00 94.56 96 VAL A O 1
ATOM 785 N N . HIS A 1 97 ? 19.167 -4.081 -6.654 1.00 92.31 97 HIS A N 1
ATOM 786 C CA . HIS A 1 97 ? 20.614 -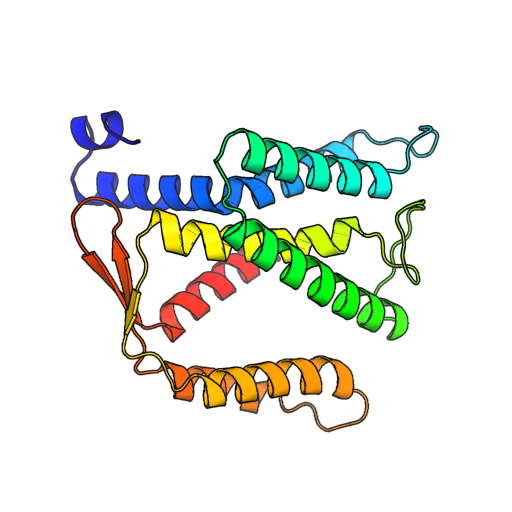3.941 -6.421 1.00 92.31 97 HIS A CA 1
ATOM 787 C C . HIS A 1 97 ? 21.190 -5.043 -5.526 1.00 92.31 97 HIS A C 1
ATOM 789 O O . HIS A 1 97 ? 22.343 -5.431 -5.693 1.00 92.31 97 HIS A O 1
ATOM 795 N N . ALA A 1 98 ? 20.386 -5.587 -4.612 1.00 92.44 98 ALA A N 1
ATOM 796 C CA . ALA A 1 98 ? 20.740 -6.757 -3.815 1.00 92.44 98 ALA A CA 1
ATOM 797 C C . ALA A 1 98 ? 20.685 -8.075 -4.617 1.00 92.44 98 ALA A C 1
ATOM 799 O O . ALA A 1 98 ? 20.931 -9.138 -4.051 1.00 92.44 98 ALA A O 1
ATOM 800 N N . GLY A 1 99 ? 20.326 -8.037 -5.907 1.00 92.12 99 GLY A N 1
ATOM 801 C CA . GLY A 1 99 ? 20.241 -9.222 -6.763 1.00 92.12 99 GLY A CA 1
ATOM 802 C C . GLY A 1 99 ? 19.070 -10.146 -6.426 1.00 92.12 99 GLY A C 1
ATOM 803 O O . GLY A 1 99 ? 19.099 -11.319 -6.785 1.00 92.12 99 GLY A O 1
ATOM 804 N N . SER A 1 100 ? 18.045 -9.644 -5.725 1.00 92.00 100 SER A N 1
ATOM 805 C CA . SER A 1 100 ? 16.880 -10.457 -5.348 1.00 92.00 100 SER A CA 1
ATOM 806 C C . SER A 1 100 ? 16.001 -10.798 -6.557 1.00 92.00 100 SER A C 1
ATOM 808 O O . SER A 1 100 ? 15.438 -11.887 -6.613 1.00 92.00 100 SER A O 1
ATOM 810 N N . TRP A 1 101 ? 15.880 -9.876 -7.514 1.00 93.38 101 TRP A N 1
ATOM 811 C CA . TRP A 1 101 ? 15.198 -10.066 -8.799 1.00 93.38 101 TRP A CA 1
ATOM 812 C C . TRP A 1 101 ? 15.600 -8.965 -9.786 1.00 93.38 101 TRP A C 1
ATOM 814 O O . TRP A 1 101 ? 16.325 -8.032 -9.438 1.00 93.38 101 TRP A O 1
ATOM 824 N N . THR A 1 102 ? 15.117 -9.068 -11.025 1.00 93.81 102 THR A N 1
ATOM 825 C CA . THR A 1 102 ? 15.342 -8.083 -12.088 1.00 93.81 102 THR A CA 1
ATOM 826 C C . THR A 1 102 ? 14.038 -7.741 -12.805 1.00 93.81 102 THR A C 1
ATOM 82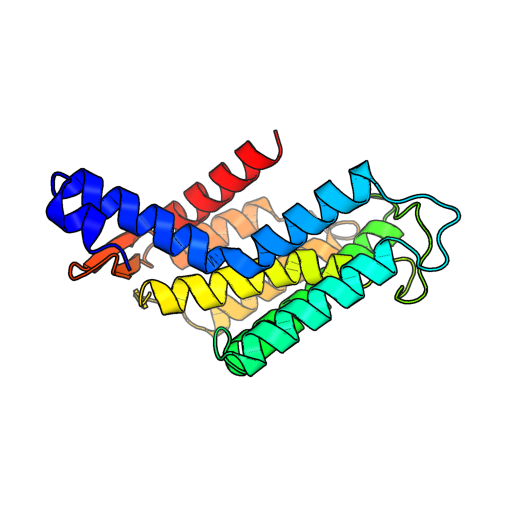8 O O . THR A 1 102 ? 13.080 -8.514 -12.793 1.00 93.81 102 THR A O 1
ATOM 831 N N . TYR A 1 103 ? 14.009 -6.574 -13.450 1.00 94.44 103 TYR A N 1
ATOM 832 C CA . TYR A 1 103 ? 12.950 -6.173 -14.372 1.00 94.44 103 TYR A CA 1
ATOM 833 C C . TYR A 1 103 ? 13.443 -6.389 -15.813 1.00 94.44 103 TYR A C 1
ATOM 835 O O . TYR A 1 103 ? 14.270 -5.607 -16.276 1.00 94.44 103 TYR A O 1
ATOM 843 N N . PRO A 1 104 ? 12.994 -7.450 -16.515 1.00 92.12 104 PRO A N 1
ATOM 844 C CA . PRO A 1 104 ? 13.590 -7.854 -17.795 1.00 92.12 104 PRO A CA 1
ATOM 845 C C . PRO A 1 104 ? 13.133 -7.025 -19.003 1.00 92.12 104 PRO A C 1
ATOM 847 O O . PRO A 1 104 ? 13.799 -7.041 -20.035 1.00 92.12 104 PRO A O 1
ATOM 850 N N . GLU A 1 105 ? 11.996 -6.336 -18.907 1.00 91.56 105 GLU A N 1
ATOM 851 C CA . GLU A 1 105 ? 11.461 -5.513 -19.996 1.00 91.56 105 GLU A CA 1
ATOM 852 C C . GLU A 1 105 ? 12.007 -4.081 -19.932 1.00 91.56 105 GLU A C 1
ATOM 854 O O . GLU A 1 105 ? 12.364 -3.579 -18.863 1.00 91.56 105 GLU A O 1
ATOM 859 N N . GLY A 1 106 ? 12.066 -3.420 -21.089 1.00 89.44 106 GLY A N 1
ATOM 860 C CA . GLY A 1 106 ? 12.490 -2.027 -21.183 1.00 89.44 106 GLY A CA 1
ATOM 861 C C . GLY A 1 106 ? 11.423 -1.039 -20.704 1.00 89.44 106 GLY A C 1
ATOM 862 O O . GLY A 1 106 ? 10.258 -1.383 -20.499 1.00 89.44 106 GLY A O 1
ATOM 863 N N . GLY A 1 107 ? 11.825 0.220 -20.564 1.00 91.81 107 GLY A N 1
ATOM 864 C CA . GLY A 1 107 ? 10.934 1.330 -20.246 1.00 91.81 107 GLY A CA 1
ATOM 865 C C . GLY A 1 107 ? 11.688 2.652 -20.172 1.00 91.81 107 GLY A C 1
ATOM 866 O O . GLY A 1 107 ? 12.850 2.697 -19.767 1.00 91.81 107 GLY A O 1
ATOM 867 N N . VAL A 1 108 ? 11.028 3.735 -20.570 1.00 95.31 108 VAL A N 1
ATOM 868 C CA . VAL A 1 108 ? 11.520 5.107 -20.399 1.00 95.31 108 VAL A CA 1
ATOM 869 C C . VAL A 1 108 ? 11.274 5.581 -18.966 1.00 95.31 108 VAL A C 1
ATOM 871 O O . VAL A 1 108 ? 12.126 6.247 -18.378 1.00 95.31 108 VAL A O 1
ATOM 874 N N . PHE A 1 109 ? 10.139 5.211 -18.367 1.00 96.69 109 PHE A N 1
ATOM 875 C CA . PHE A 1 109 ? 9.783 5.555 -16.990 1.00 96.69 109 PHE A CA 1
ATOM 876 C C . PHE A 1 109 ? 10.422 4.576 -16.000 1.00 96.69 109 PHE A C 1
ATOM 878 O O . PHE A 1 109 ? 9.738 3.902 -15.228 1.00 96.69 109 PHE A O 1
ATOM 885 N N . MET A 1 110 ? 11.753 4.501 -16.028 1.00 95.12 110 MET A N 1
ATOM 886 C CA . MET A 1 110 ? 12.560 3.696 -15.115 1.00 95.12 110 MET A CA 1
ATOM 887 C C . MET A 1 110 ? 13.558 4.573 -14.361 1.00 95.12 110 MET A C 1
ATOM 889 O O . MET A 1 110 ? 14.199 5.451 -14.933 1.00 95.12 110 MET A O 1
ATOM 893 N N . VAL A 1 111 ? 13.726 4.305 -13.070 1.00 94.00 111 VAL A N 1
ATOM 894 C CA . VAL A 1 111 ? 14.716 4.960 -12.213 1.00 94.00 111 VAL A CA 1
ATOM 895 C C . VAL A 1 111 ? 15.592 3.880 -11.600 1.00 94.00 111 VAL A C 1
ATOM 897 O O . VAL A 1 111 ? 15.091 2.969 -10.950 1.00 94.00 111 VAL A O 1
ATOM 900 N N . MET A 1 112 ? 16.905 3.960 -11.827 1.00 91.69 112 MET A N 1
ATOM 901 C CA . MET A 1 112 ? 17.884 2.994 -11.304 1.00 91.69 112 MET A CA 1
ATOM 902 C C . MET A 1 112 ? 17.519 1.524 -11.598 1.00 91.69 112 MET A C 1
ATOM 904 O O . MET A 1 112 ? 17.624 0.659 -10.732 1.00 91.69 112 MET A O 1
ATOM 908 N N . GLY A 1 113 ? 17.043 1.243 -12.816 1.00 91.06 113 GLY A N 1
ATOM 909 C CA . GLY A 1 113 ? 16.638 -0.107 -13.235 1.00 91.06 113 GLY A CA 1
ATOM 910 C C . GLY A 1 113 ? 15.280 -0.575 -12.696 1.00 91.06 113 GLY A C 1
ATOM 911 O O . GLY A 1 113 ? 14.898 -1.716 -12.940 1.00 91.06 113 GLY A O 1
ATOM 912 N N . VAL A 1 114 ? 14.535 0.291 -12.002 1.00 96.62 114 VAL A N 1
ATOM 913 C CA . VAL A 1 114 ? 13.189 0.006 -11.493 1.00 96.62 114 VAL A CA 1
ATOM 914 C C . VAL A 1 114 ? 12.154 0.780 -12.301 1.00 96.62 114 VAL A C 1
ATOM 916 O O . VAL A 1 114 ? 12.239 2.007 -12.371 1.00 96.62 114 VAL A O 1
ATOM 919 N N . PRO A 1 115 ? 11.154 0.116 -12.891 1.00 97.50 115 PRO A N 1
ATOM 920 C CA . PRO A 1 115 ? 10.084 0.803 -13.590 1.00 97.50 115 PRO A CA 1
ATOM 921 C C . PRO A 1 115 ? 9.119 1.459 -12.603 1.00 97.50 115 PRO A C 1
ATOM 923 O O . PRO A 1 115 ? 8.672 0.834 -11.648 1.00 97.50 115 PRO A O 1
ATOM 926 N N . LEU A 1 116 ? 8.728 2.707 -12.851 1.00 97.25 116 LEU A N 1
ATOM 927 C CA . LEU A 1 116 ? 7.886 3.473 -11.926 1.00 97.25 116 LEU A CA 1
ATOM 928 C C . LEU A 1 116 ? 6.486 2.862 -11.727 1.00 97.25 116 LEU A C 1
ATOM 930 O O . LEU A 1 116 ? 5.831 3.144 -10.724 1.00 97.25 116 LEU A O 1
ATOM 934 N N . PHE A 1 117 ? 6.008 1.989 -12.625 1.00 96.81 117 PHE A N 1
ATOM 935 C CA . PHE A 1 117 ? 4.753 1.267 -12.378 1.00 96.81 117 PHE A CA 1
ATOM 936 C C . PHE A 1 117 ? 4.842 0.351 -11.140 1.00 96.81 117 PHE A C 1
ATOM 938 O O . PHE A 1 117 ? 3.822 0.147 -10.481 1.00 96.81 117 PHE A O 1
ATOM 945 N N . SER A 1 118 ? 6.025 -0.170 -10.781 1.00 96.31 118 SER A N 1
ATOM 946 C CA . SER A 1 118 ? 6.178 -1.028 -9.597 1.00 96.31 118 SER A CA 1
ATOM 947 C C . SER A 1 118 ? 5.912 -0.249 -8.310 1.00 96.31 118 SER A C 1
ATOM 949 O O . SER A 1 118 ? 5.225 -0.740 -7.416 1.00 96.31 118 SER A O 1
ATOM 951 N N . GLY A 1 119 ? 6.310 1.026 -8.257 1.00 97.06 119 GLY A N 1
ATOM 952 C CA . GLY A 1 119 ? 5.908 1.945 -7.195 1.00 97.06 119 GLY A CA 1
ATOM 953 C C . GLY A 1 119 ? 4.386 2.023 -7.053 1.00 97.06 119 GLY A C 1
ATOM 954 O O . GLY A 1 119 ? 3.862 1.986 -5.942 1.00 97.06 119 GLY A O 1
ATOM 955 N N . PHE A 1 120 ? 3.641 2.044 -8.164 1.00 97.69 120 PHE A N 1
ATOM 956 C CA . PHE A 1 120 ? 2.174 2.007 -8.130 1.00 97.69 120 PHE A CA 1
ATOM 957 C C . PHE A 1 120 ? 1.589 0.676 -7.640 1.00 97.69 120 PHE A C 1
ATOM 959 O O . PHE A 1 120 ? 0.483 0.684 -7.096 1.00 97.69 120 PHE A O 1
ATOM 966 N N . MET A 1 121 ? 2.312 -0.444 -7.743 1.00 96.31 121 MET A N 1
ATOM 967 C CA . MET A 1 121 ? 1.888 -1.697 -7.107 1.00 96.31 121 MET A CA 1
ATOM 968 C C . MET A 1 121 ? 1.849 -1.544 -5.581 1.00 96.31 121 MET A C 1
ATOM 970 O O . MET A 1 121 ? 0.841 -1.887 -4.966 1.00 96.31 121 MET A O 1
ATOM 974 N N . TYR A 1 122 ? 2.864 -0.925 -4.970 1.00 96.44 122 TYR A N 1
ATOM 975 C CA . TYR A 1 122 ? 2.839 -0.572 -3.542 1.00 96.44 122 TYR A CA 1
ATOM 976 C C . TYR A 1 122 ? 1.794 0.503 -3.235 1.00 96.44 122 TYR A C 1
ATOM 978 O O . TYR A 1 122 ? 1.056 0.411 -2.253 1.00 96.44 122 TYR A O 1
ATOM 986 N N . ALA A 1 123 ? 1.682 1.506 -4.105 1.00 96.94 123 ALA A N 1
ATOM 987 C CA . ALA A 1 123 ? 0.707 2.579 -3.969 1.00 96.94 123 ALA A CA 1
ATOM 988 C C . ALA A 1 123 ? -0.746 2.072 -3.991 1.00 96.94 123 ALA A C 1
ATOM 990 O O . ALA A 1 123 ? -1.605 2.656 -3.332 1.00 96.94 123 ALA A O 1
ATOM 991 N N . SER A 1 124 ? -1.014 0.947 -4.665 1.00 96.31 124 SER A N 1
ATOM 992 C CA . SER A 1 124 ? -2.319 0.283 -4.640 1.00 96.31 124 SER A CA 1
ATOM 993 C C . SER A 1 124 ? -2.725 -0.186 -3.238 1.00 96.31 124 SER A C 1
ATOM 995 O O . SER A 1 124 ? -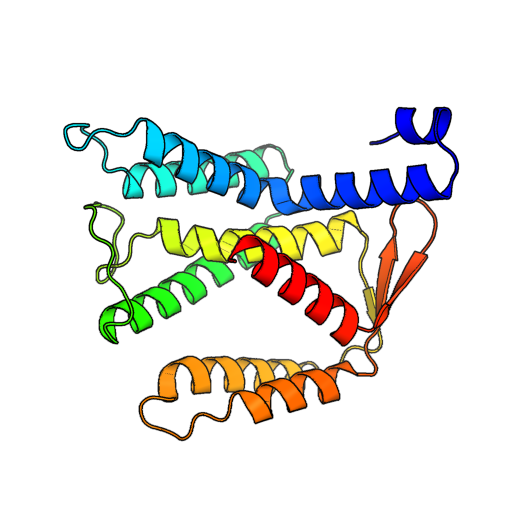3.891 -0.050 -2.864 1.00 96.31 124 SER A O 1
ATOM 997 N N . VAL A 1 125 ? -1.761 -0.638 -2.424 1.00 94.38 125 VAL A N 1
ATOM 998 C CA . VAL A 1 125 ? -1.983 -0.997 -1.016 1.00 94.38 125 VAL A CA 1
ATOM 999 C C . VAL A 1 125 ? -2.304 0.256 -0.202 1.00 94.38 125 VAL A C 1
ATOM 1001 O O . VAL A 1 125 ? -3.252 0.250 0.579 1.00 94.38 125 VAL A O 1
ATOM 1004 N N . GLY A 1 126 ? -1.574 1.353 -0.428 1.00 94.12 126 GLY A N 1
ATOM 1005 C CA . GLY A 1 126 ? -1.848 2.650 0.199 1.00 94.12 126 GLY A CA 1
ATOM 1006 C C . GLY A 1 126 ? -3.244 3.193 -0.132 1.00 94.12 126 GLY A C 1
ATOM 1007 O O . GLY A 1 126 ? -3.976 3.588 0.776 1.00 94.12 126 GLY A O 1
ATOM 1008 N N . SER A 1 127 ? -3.641 3.150 -1.411 1.00 95.62 127 SER A N 1
ATOM 1009 C CA . SER A 1 127 ? -4.990 3.525 -1.873 1.00 95.62 127 SER A CA 1
ATOM 1010 C C . SER A 1 127 ? -6.057 2.666 -1.191 1.00 95.62 127 SER A C 1
ATOM 1012 O O . SER A 1 127 ? -7.005 3.206 -0.617 1.00 95.62 127 SER A O 1
ATOM 1014 N N . TYR A 1 128 ? -5.869 1.340 -1.165 1.00 95.69 128 TYR A N 1
ATOM 1015 C CA . TYR A 1 128 ? -6.784 0.423 -0.486 1.00 95.69 128 TYR A CA 1
ATOM 1016 C C . TYR A 1 128 ? -6.915 0.740 1.006 1.00 95.69 128 TYR A C 1
ATOM 1018 O O . TYR A 1 128 ? -8.036 0.851 1.493 1.00 95.69 128 TYR A O 1
ATOM 1026 N N . ILE A 1 129 ? -5.806 0.930 1.733 1.00 94.75 129 ILE A N 1
ATOM 1027 C CA . ILE A 1 129 ? -5.837 1.229 3.174 1.00 94.75 129 ILE A CA 1
ATOM 1028 C C . ILE A 1 129 ? -6.566 2.552 3.437 1.00 94.75 129 ILE A C 1
ATOM 1030 O O . ILE A 1 129 ? -7.450 2.612 4.292 1.00 94.75 129 ILE A O 1
ATOM 1034 N N . ALA A 1 130 ? -6.242 3.612 2.695 1.00 94.81 130 ALA A N 1
ATOM 1035 C CA . ALA A 1 130 ? -6.882 4.908 2.891 1.00 94.81 130 ALA A CA 1
ATOM 1036 C C . ALA A 1 130 ? -8.394 4.835 2.597 1.00 94.81 130 ALA A C 1
ATOM 1038 O O . ALA A 1 130 ? -9.225 5.318 3.374 1.00 94.81 130 ALA A O 1
ATOM 1039 N N . ARG A 1 131 ? -8.763 4.132 1.522 1.00 94.94 131 ARG A N 1
ATOM 1040 C CA . ARG A 1 131 ? -10.153 3.981 1.101 1.00 94.94 131 ARG A CA 1
ATOM 1041 C C . ARG A 1 131 ? -10.948 3.048 2.008 1.00 94.94 131 ARG A C 1
ATOM 1043 O O . ARG A 1 131 ? -12.096 3.359 2.309 1.00 94.94 131 ARG A O 1
ATOM 1050 N N . VAL A 1 132 ? -10.381 1.931 2.466 1.00 95.31 132 VAL A N 1
ATOM 1051 C CA . VAL A 1 132 ? -11.077 0.993 3.359 1.00 95.31 132 VAL A CA 1
ATOM 1052 C C . VAL A 1 132 ? -11.372 1.656 4.701 1.00 95.31 132 VAL A C 1
ATOM 1054 O O . VAL A 1 132 ? -12.493 1.535 5.193 1.00 95.31 132 VAL A O 1
ATOM 1057 N N . ILE A 1 133 ? -10.432 2.452 5.228 1.00 95.44 133 ILE A N 1
ATOM 1058 C CA . ILE A 1 133 ? -10.636 3.247 6.445 1.00 95.44 133 ILE A CA 1
ATOM 1059 C C . ILE A 1 133 ? -11.819 4.200 6.265 1.00 95.44 133 ILE A C 1
ATOM 1061 O O . ILE A 1 133 ? -12.707 4.237 7.113 1.00 95.44 133 ILE A O 1
ATOM 1065 N N . ARG A 1 134 ? -11.892 4.917 5.139 1.00 93.56 134 ARG A N 1
ATOM 1066 C CA . ARG A 1 134 ? -12.991 5.852 4.859 1.00 93.56 134 ARG A CA 1
ATOM 1067 C C . ARG A 1 134 ? -14.332 5.152 4.618 1.00 93.56 134 ARG A C 1
ATOM 1069 O O . ARG A 1 134 ? -15.349 5.549 5.176 1.00 93.56 134 ARG A O 1
ATOM 1076 N N . VAL A 1 135 ? -14.361 4.119 3.778 1.00 93.88 135 VAL A N 1
ATOM 1077 C CA . VAL A 1 135 ? -15.592 3.422 3.352 1.00 93.88 135 VAL A CA 1
ATOM 1078 C C . VAL A 1 135 ? -16.248 2.663 4.506 1.00 93.88 135 VAL A C 1
ATOM 1080 O O . VAL A 1 135 ? -17.479 2.549 4.561 1.00 93.88 135 VAL A O 1
ATOM 1083 N N . PHE A 1 136 ? -15.442 2.136 5.422 1.00 95.56 136 PHE A N 1
ATOM 1084 C CA . PHE A 1 136 ? -15.921 1.459 6.620 1.00 95.56 136 PHE A CA 1
ATOM 1085 C C . PHE A 1 136 ? -15.964 2.353 7.855 1.00 95.56 136 PHE A C 1
ATOM 1087 O O . PHE A 1 136 ? -16.337 1.845 8.907 1.00 95.56 136 PHE A O 1
ATOM 1094 N N . ASP A 1 137 ? -15.633 3.643 7.747 1.00 95.38 137 ASP A N 1
ATOM 1095 C CA . ASP A 1 137 ? -15.650 4.568 8.887 1.00 95.38 137 ASP A CA 1
ATOM 1096 C C . ASP A 1 137 ? -14.827 4.007 10.063 1.00 95.38 137 ASP A C 1
ATOM 1098 O O . ASP A 1 137 ? -15.319 3.798 11.174 1.00 95.38 137 ASP A O 1
ATOM 1102 N N . MET A 1 138 ? -13.592 3.596 9.754 1.00 96.94 138 MET A N 1
ATOM 1103 C CA . MET A 1 138 ? -12.771 2.843 10.691 1.00 96.94 138 MET A CA 1
ATOM 1104 C C . MET A 1 138 ? -12.177 3.746 11.767 1.00 96.94 138 MET A C 1
ATOM 1106 O O . MET A 1 138 ? -11.572 4.775 11.470 1.00 96.94 138 MET A O 1
ATOM 1110 N N . ALA A 1 139 ? -12.248 3.291 13.015 1.00 96.69 139 ALA A N 1
ATOM 1111 C CA . ALA A 1 139 ? -11.587 3.923 14.148 1.00 96.69 139 ALA A CA 1
ATOM 1112 C C . ALA A 1 139 ? -10.685 2.921 14.874 1.00 96.69 139 ALA A C 1
ATOM 1114 O O . ALA A 1 139 ? -11.067 1.778 15.129 1.00 96.69 139 ALA A O 1
ATOM 1115 N N . PHE A 1 140 ? -9.488 3.361 15.251 1.00 97.38 140 PHE A N 1
ATOM 1116 C CA . PHE A 1 140 ? -8.497 2.531 15.931 1.00 97.38 140 PHE A CA 1
ATOM 1117 C C . PHE A 1 140 ? -8.368 2.990 17.381 1.00 97.38 140 PHE A C 1
ATOM 1119 O O . PHE A 1 140 ? -7.839 4.068 17.645 1.00 97.38 140 PHE A O 1
ATOM 1126 N N . ALA A 1 141 ? -8.874 2.196 18.329 1.00 96.31 141 ALA A N 1
ATOM 1127 C CA . ALA A 1 141 ? -8.946 2.615 19.728 1.00 96.31 141 ALA A CA 1
ATOM 1128 C C . ALA A 1 141 ? -8.736 1.457 20.726 1.00 96.31 141 ALA A C 1
ATOM 1130 O O . ALA A 1 141 ? -9.350 0.397 20.563 1.00 96.31 141 ALA A O 1
ATOM 1131 N N . PRO A 1 142 ? -7.929 1.657 21.789 1.00 96.38 142 PRO A N 1
ATOM 1132 C CA . PRO A 1 142 ? -6.934 2.725 21.931 1.00 96.38 142 PRO A CA 1
ATOM 1133 C C . PRO A 1 142 ? -5.823 2.586 20.877 1.00 96.38 142 PRO A C 1
ATOM 1135 O O . PRO A 1 142 ? -5.356 1.477 20.600 1.00 96.38 142 PRO A O 1
ATOM 1138 N N . TYR A 1 143 ? -5.401 3.704 20.288 1.00 96.19 143 TYR A N 1
ATOM 1139 C CA . TYR A 1 143 ? -4.237 3.731 19.405 1.00 96.19 143 TYR A CA 1
ATOM 1140 C C . TYR A 1 143 ? -2.952 3.845 20.243 1.00 96.19 143 TYR A C 1
ATOM 1142 O O . TYR A 1 143 ? -2.964 4.562 21.251 1.00 96.19 143 TYR A O 1
ATOM 1150 N N . PRO A 1 144 ? -1.851 3.160 19.882 1.00 96.31 144 PRO A N 1
ATOM 1151 C CA . PRO A 1 144 ? -0.577 3.328 20.572 1.00 96.31 144 PRO A CA 1
ATOM 1152 C C . PRO A 1 144 ? -0.068 4.766 20.453 1.00 96.31 144 PRO A C 1
ATOM 1154 O O . PRO A 1 144 ? -0.531 5.538 19.614 1.00 96.31 144 PRO A O 1
ATOM 1157 N N . SER A 1 145 ? 0.915 5.152 21.266 1.00 96.94 145 SER A N 1
ATOM 1158 C CA . SER A 1 145 ? 1.480 6.493 21.120 1.00 96.94 145 SER A CA 1
ATOM 1159 C C . SER A 1 145 ? 2.091 6.662 19.722 1.00 96.94 145 SER A C 1
ATOM 1161 O O . SER A 1 145 ? 2.770 5.775 19.191 1.00 96.94 145 SER A O 1
ATOM 1163 N N . PHE A 1 146 ? 1.832 7.816 19.106 1.00 96.00 146 PHE A N 1
ATOM 1164 C CA . PHE A 1 146 ? 2.314 8.101 17.758 1.00 96.00 146 PHE A CA 1
ATOM 1165 C C . PHE A 1 146 ? 3.849 7.988 17.640 1.00 96.00 146 PHE A C 1
ATOM 1167 O O . PHE A 1 146 ? 4.306 7.324 16.710 1.00 96.00 146 PHE A O 1
ATOM 1174 N N . PRO A 1 147 ? 4.664 8.487 18.598 1.00 97.94 147 PRO A N 1
ATOM 1175 C CA . PRO A 1 147 ? 6.115 8.303 18.545 1.00 97.94 147 PRO A CA 1
ATOM 1176 C C . PRO A 1 147 ? 6.556 6.835 18.556 1.00 97.94 147 PRO A C 1
ATOM 1178 O O . PRO A 1 147 ? 7.474 6.481 17.823 1.00 97.94 147 PRO A O 1
ATOM 1181 N N . LEU A 1 148 ? 5.895 5.961 19.328 1.00 97.56 148 LEU A N 1
ATOM 1182 C CA . LEU A 1 148 ? 6.214 4.526 19.325 1.00 97.56 148 LEU A CA 1
ATOM 1183 C C . LEU A 1 148 ? 5.872 3.875 17.985 1.00 97.56 148 LEU A C 1
ATOM 1185 O O . LEU A 1 148 ? 6.613 3.016 17.515 1.00 97.56 148 LEU A O 1
ATOM 1189 N N . THR A 1 149 ? 4.784 4.312 17.351 1.00 97.12 149 THR A N 1
ATOM 1190 C CA . THR A 1 149 ? 4.423 3.851 16.006 1.00 97.12 149 THR A CA 1
ATOM 1191 C C . THR A 1 149 ? 5.484 4.252 14.982 1.00 97.12 149 THR A C 1
ATOM 1193 O O . THR A 1 149 ? 5.909 3.419 14.185 1.00 97.12 149 THR A O 1
ATOM 1196 N N . VAL A 1 150 ? 5.947 5.505 15.029 1.00 97.25 150 VAL A N 1
ATOM 1197 C CA . VAL A 1 150 ? 7.009 6.006 14.144 1.00 97.25 150 VAL A CA 1
ATOM 1198 C C . VAL A 1 150 ? 8.322 5.261 14.386 1.00 97.25 150 VAL A C 1
ATOM 1200 O O . VAL A 1 150 ? 8.962 4.846 13.424 1.00 97.25 150 VAL A O 1
ATOM 1203 N N . LEU A 1 151 ? 8.702 5.031 15.648 1.00 98.12 151 LEU A N 1
ATOM 1204 C CA . LEU A 1 151 ? 9.906 4.277 16.006 1.00 98.12 151 LEU A CA 1
ATOM 1205 C C . LEU A 1 151 ? 9.846 2.835 15.483 1.00 98.12 151 LEU A C 1
ATOM 1207 O O . LEU A 1 151 ? 10.808 2.358 14.887 1.00 98.12 151 LEU A O 1
ATOM 1211 N N . LEU A 1 152 ? 8.714 2.151 15.675 1.00 98.25 152 LEU A N 1
ATOM 1212 C CA . LEU A 1 152 ? 8.516 0.790 15.180 1.00 98.25 152 LEU A CA 1
ATOM 1213 C C . LEU A 1 152 ? 8.594 0.743 13.648 1.00 98.25 152 LEU A C 1
ATOM 1215 O O . LEU A 1 152 ? 9.309 -0.094 13.104 1.00 98.25 152 LEU A O 1
ATOM 1219 N N . ALA A 1 153 ? 7.909 1.659 12.956 1.00 97.00 153 ALA A N 1
ATOM 1220 C CA 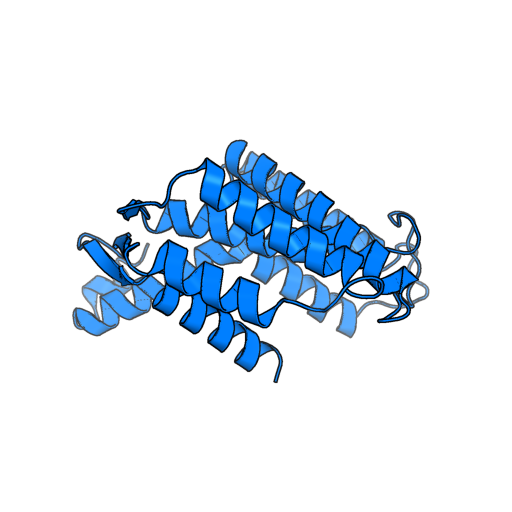. ALA A 1 153 ? 7.949 1.748 11.499 1.00 97.00 153 ALA A CA 1
ATOM 1221 C C . ALA A 1 153 ? 9.374 2.015 10.987 1.00 97.00 153 ALA A C 1
ATOM 1223 O O . ALA A 1 153 ? 9.844 1.318 10.090 1.00 97.00 153 ALA A O 1
ATOM 1224 N N . ALA A 1 154 ? 10.090 2.966 11.593 1.00 97.31 154 ALA A N 1
ATOM 1225 C CA . ALA A 1 154 ? 11.484 3.244 11.264 1.00 97.31 154 ALA A CA 1
ATOM 1226 C C . ALA A 1 154 ? 12.372 2.011 11.488 1.00 97.31 154 ALA A C 1
ATOM 1228 O O . ALA A 1 154 ? 13.166 1.674 10.616 1.00 97.31 154 ALA A O 1
ATOM 1229 N N . GLY A 1 155 ? 12.195 1.293 12.602 1.00 97.81 155 GLY A N 1
ATOM 1230 C CA . GLY A 1 155 ? 12.909 0.046 12.883 1.00 97.81 155 GLY A CA 1
ATOM 1231 C C . GLY A 1 155 ? 12.664 -1.037 11.828 1.00 97.81 155 GLY A C 1
ATOM 1232 O O . GLY A 1 155 ? 13.612 -1.698 11.408 1.00 97.81 155 GLY A O 1
ATOM 1233 N N . ILE A 1 156 ? 11.423 -1.173 11.346 1.00 97.44 156 ILE A N 1
ATOM 1234 C CA . ILE A 1 156 ? 11.061 -2.096 10.259 1.00 97.44 156 ILE A CA 1
ATOM 1235 C C . ILE A 1 156 ? 11.780 -1.727 8.960 1.00 97.44 156 ILE A C 1
ATOM 1237 O O . ILE A 1 156 ? 12.415 -2.591 8.357 1.00 97.44 156 ILE A O 1
ATOM 1241 N N . TYR A 1 157 ? 11.738 -0.459 8.544 1.00 95.94 157 TYR A N 1
ATOM 1242 C CA . TYR A 1 157 ? 12.413 -0.028 7.316 1.00 95.94 157 TYR A CA 1
ATOM 1243 C C . TYR A 1 157 ? 13.939 -0.119 7.428 1.00 95.94 157 TYR A C 1
ATOM 1245 O O . TYR A 1 157 ? 14.589 -0.624 6.516 1.00 95.94 157 TYR A O 1
ATOM 1253 N N . VAL A 1 158 ? 14.525 0.303 8.551 1.00 96.44 158 VAL A N 1
ATOM 1254 C CA . VAL A 1 158 ? 15.973 0.187 8.780 1.00 96.44 158 VAL A CA 1
ATOM 1255 C C . VAL A 1 158 ? 16.405 -1.273 8.724 1.00 96.44 158 VAL A C 1
ATOM 1257 O O . VAL A 1 158 ? 17.355 -1.585 8.016 1.00 96.44 158 VAL A O 1
ATOM 1260 N N . ASN A 1 159 ? 15.700 -2.189 9.396 1.00 97.19 159 ASN A N 1
ATOM 1261 C CA . ASN A 1 159 ? 16.009 -3.615 9.305 1.00 97.19 159 ASN A CA 1
ATOM 1262 C C . ASN A 1 159 ? 15.830 -4.142 7.868 1.00 97.19 159 ASN A C 1
ATOM 1264 O O . ASN A 1 159 ? 16.709 -4.846 7.375 1.00 97.19 159 ASN A O 1
ATOM 1268 N N . PHE A 1 160 ? 14.777 -3.736 7.150 1.00 95.44 160 PHE A N 1
ATOM 1269 C CA . PHE A 1 160 ? 14.580 -4.113 5.746 1.00 95.44 160 PHE A CA 1
ATOM 1270 C C . PHE A 1 160 ? 15.773 -3.730 4.857 1.00 95.44 160 PHE A C 1
ATOM 1272 O O . PHE A 1 160 ? 16.218 -4.558 4.065 1.00 95.44 160 PHE A O 1
ATOM 1279 N N . PHE A 1 161 ? 16.339 -2.531 5.006 1.00 94.69 161 PHE A N 1
ATOM 1280 C CA . PHE A 1 161 ? 17.495 -2.104 4.206 1.00 94.69 161 PHE A CA 1
ATOM 1281 C C . PHE A 1 161 ? 18.839 -2.619 4.748 1.00 94.69 161 PHE A C 1
ATOM 1283 O O . PHE A 1 161 ? 19.757 -2.886 3.977 1.00 94.69 161 PHE A O 1
ATOM 1290 N N . ALA A 1 162 ? 18.974 -2.794 6.064 1.00 94.31 162 ALA A N 1
ATOM 1291 C CA . ALA A 1 162 ? 20.257 -3.070 6.709 1.00 94.31 162 ALA A CA 1
ATOM 1292 C C . ALA A 1 162 ? 20.491 -4.540 7.094 1.00 94.31 162 ALA A C 1
ATOM 1294 O O . ALA A 1 162 ? 21.603 -4.859 7.501 1.00 94.31 162 ALA A O 1
ATOM 1295 N N . HIS A 1 163 ? 19.516 -5.449 6.961 1.00 90.19 163 HIS A N 1
ATOM 1296 C CA . HIS A 1 163 ? 19.670 -6.861 7.374 1.00 90.19 163 HIS A CA 1
ATOM 1297 C C . HIS A 1 163 ? 20.787 -7.638 6.651 1.00 90.19 163 HIS A C 1
ATOM 1299 O O . HIS A 1 163 ? 21.149 -8.724 7.085 1.00 90.19 163 HIS A O 1
ATOM 1305 N N . HIS A 1 164 ? 21.344 -7.106 5.558 1.00 86.81 164 HIS A N 1
ATOM 1306 C CA . HIS A 1 164 ? 22.531 -7.684 4.914 1.00 86.81 164 HIS A CA 1
ATOM 1307 C C . HIS A 1 164 ? 23.832 -7.349 5.663 1.00 86.81 164 HIS A C 1
ATOM 1309 O O . HIS A 1 164 ? 24.836 -8.033 5.493 1.00 86.81 164 HIS A O 1
ATOM 1315 N N . PHE A 1 165 ? 23.818 -6.292 6.480 1.00 89.81 165 PHE A N 1
ATOM 1316 C CA . PHE A 1 165 ? 24.971 -5.774 7.221 1.00 89.81 165 PHE A CA 1
ATOM 1317 C C . PHE A 1 165 ? 24.817 -5.924 8.740 1.00 89.81 165 PHE A C 1
ATOM 1319 O O . PHE A 1 165 ? 25.807 -5.946 9.467 1.00 89.81 165 PHE A O 1
ATOM 1326 N N . LEU A 1 166 ? 23.579 -6.008 9.227 1.00 92.88 166 LEU A N 1
ATOM 1327 C CA . LEU A 1 166 ? 23.212 -6.137 10.634 1.00 92.88 166 LEU A CA 1
ATOM 1328 C C . LEU A 1 166 ? 22.390 -7.413 10.854 1.00 92.88 166 LEU A C 1
ATOM 1330 O O . LEU A 1 166 ? 21.780 -7.904 9.906 1.00 92.88 166 LEU A O 1
ATOM 1334 N N . PRO A 1 167 ? 22.304 -7.929 12.095 1.00 93.62 167 PRO A N 1
ATOM 1335 C CA . PRO A 1 167 ? 21.433 -9.056 12.401 1.00 93.62 167 PRO A CA 1
ATOM 1336 C C . PRO A 1 167 ? 19.990 -8.821 11.936 1.00 93.62 167 PRO A C 1
ATOM 1338 O O . PRO A 1 167 ? 19.406 -7.757 12.174 1.00 93.62 167 PRO A O 1
ATOM 1341 N N . ASP A 1 168 ? 19.398 -9.834 11.304 1.00 95.00 168 ASP A N 1
ATOM 1342 C CA . ASP A 1 168 ? 17.991 -9.796 10.924 1.00 95.00 168 ASP A CA 1
ATOM 1343 C C . ASP A 1 168 ? 17.100 -9.983 12.165 1.00 95.00 168 ASP A C 1
ATOM 1345 O O . ASP A 1 168 ? 16.905 -11.090 12.667 1.00 95.00 168 ASP A O 1
ATOM 1349 N N . ILE A 1 169 ? 16.554 -8.876 12.672 1.00 97.00 169 ILE A N 1
ATOM 1350 C CA . ILE A 1 169 ? 15.703 -8.832 13.869 1.00 97.00 169 ILE A CA 1
ATOM 1351 C C . ILE A 1 169 ? 14.200 -8.837 13.548 1.00 97.00 169 ILE A C 1
ATOM 1353 O O . ILE A 1 169 ? 13.384 -8.458 14.392 1.00 97.00 169 ILE A O 1
ATOM 1357 N N . ARG A 1 170 ? 13.791 -9.261 12.347 1.00 96.38 170 ARG A N 1
ATOM 1358 C CA . ARG A 1 170 ? 12.391 -9.191 11.890 1.00 96.38 170 ARG A CA 1
ATOM 1359 C C . ARG A 1 170 ? 11.398 -9.887 12.817 1.00 96.38 170 ARG A C 1
ATOM 1361 O O . ARG A 1 170 ? 10.318 -9.358 13.058 1.00 96.38 170 ARG A O 1
ATOM 1368 N N . VAL A 1 171 ? 11.772 -11.027 13.402 1.00 96.88 171 VAL A N 1
ATOM 1369 C CA . VAL A 1 171 ? 10.924 -11.731 14.382 1.00 96.88 171 VAL A CA 1
ATOM 1370 C C . VAL A 1 171 ? 10.675 -10.865 15.620 1.00 96.88 171 VAL A C 1
ATOM 1372 O O . VAL A 1 171 ? 9.542 -10.780 16.091 1.00 96.88 171 VAL A O 1
ATOM 1375 N N . ALA A 1 172 ? 11.697 -10.161 16.114 1.00 97.81 172 ALA A N 1
ATOM 1376 C CA . ALA A 1 172 ? 11.537 -9.233 17.231 1.00 97.81 172 ALA A CA 1
ATOM 1377 C C . ALA A 1 172 ? 10.625 -8.053 16.856 1.00 97.81 172 ALA A C 1
ATOM 1379 O O . ALA A 1 172 ? 9.781 -7.657 17.655 1.00 97.81 172 ALA A O 1
ATOM 1380 N N . LEU A 1 173 ? 10.731 -7.535 15.628 1.00 97.94 173 LEU A N 1
ATOM 1381 C CA . LEU A 1 173 ? 9.854 -6.476 15.115 1.00 97.94 173 LEU A CA 1
ATOM 1382 C C . LEU A 1 173 ? 8.398 -6.946 14.940 1.00 97.94 173 LEU A C 1
ATOM 1384 O O . LEU A 1 173 ? 7.469 -6.192 15.241 1.00 97.94 173 LEU A O 1
ATOM 1388 N N . PHE A 1 174 ? 8.173 -8.198 14.530 1.00 97.19 174 PHE A N 1
ATOM 1389 C CA . PHE A 1 174 ? 6.838 -8.803 14.501 1.00 97.19 174 PHE A CA 1
ATOM 1390 C C . PHE A 1 174 ? 6.244 -8.916 15.906 1.00 97.19 174 PHE A C 1
ATOM 1392 O O . PHE A 1 174 ? 5.113 -8.479 16.127 1.00 97.19 174 PHE A O 1
ATOM 1399 N N . LEU A 1 175 ? 7.015 -9.417 16.876 1.00 97.94 175 LEU A N 1
ATOM 1400 C CA . LEU A 1 175 ? 6.585 -9.476 18.275 1.00 97.94 175 LEU A CA 1
ATOM 1401 C C . LEU A 1 175 ? 6.287 -8.078 18.831 1.00 97.94 175 LEU A C 1
ATOM 1403 O O . LEU A 1 175 ? 5.242 -7.879 19.448 1.00 97.94 175 LEU A O 1
ATOM 1407 N N . ALA A 1 176 ? 7.149 -7.095 18.558 1.00 98.00 176 ALA A N 1
ATOM 1408 C CA . ALA A 1 176 ? 6.939 -5.708 18.961 1.00 98.00 176 ALA A CA 1
ATOM 1409 C C . ALA A 1 176 ? 5.653 -5.124 18.357 1.00 98.00 176 ALA A C 1
ATOM 1411 O O . ALA A 1 176 ? 4.907 -4.445 19.057 1.00 98.00 176 ALA A O 1
ATOM 1412 N N . THR A 1 177 ? 5.349 -5.440 17.094 1.00 97.88 177 THR A N 1
ATOM 1413 C CA . THR A 1 177 ? 4.098 -5.034 16.434 1.00 97.88 177 THR A CA 1
ATOM 1414 C C . THR A 1 177 ? 2.883 -5.631 17.138 1.00 97.88 177 THR A C 1
ATOM 1416 O O . THR A 1 177 ? 1.952 -4.903 17.483 1.00 97.88 177 THR A O 1
ATOM 1419 N N . VAL A 1 178 ? 2.898 -6.940 17.410 1.00 97.88 178 VAL A N 1
ATOM 1420 C CA . VAL A 1 178 ? 1.799 -7.611 18.119 1.00 97.88 178 VAL A CA 1
ATOM 1421 C C . VAL A 1 178 ? 1.609 -7.011 19.507 1.00 97.88 178 VAL A C 1
ATOM 1423 O O . VAL A 1 178 ? 0.485 -6.681 19.865 1.00 97.88 178 VAL A O 1
ATOM 1426 N N . VAL A 1 179 ? 2.687 -6.818 20.271 1.00 97.94 179 VAL A N 1
ATOM 1427 C CA . VAL A 1 179 ? 2.627 -6.252 21.627 1.00 97.94 179 VAL A CA 1
ATOM 1428 C C . VAL A 1 179 ? 2.104 -4.817 21.609 1.00 97.94 179 VAL A C 1
ATOM 1430 O O . VAL A 1 179 ? 1.203 -4.493 22.384 1.00 97.94 179 VAL A O 1
ATOM 1433 N N . LEU A 1 180 ? 2.625 -3.968 20.717 1.00 98.00 180 LEU A N 1
ATOM 1434 C CA . LEU A 1 180 ? 2.252 -2.555 20.639 1.00 98.00 180 LEU A CA 1
ATOM 1435 C C . LEU A 1 180 ? 0.760 -2.385 20.327 1.00 98.00 180 LEU A C 1
ATOM 1437 O O . LEU A 1 180 ? 0.092 -1.558 20.945 1.00 98.00 180 LEU A O 1
ATOM 1441 N N . TYR A 1 181 ? 0.230 -3.204 19.416 1.00 98.12 181 TYR A N 1
ATOM 1442 C CA . TYR A 1 181 ? -1.157 -3.127 18.959 1.00 98.12 181 TYR A CA 1
ATOM 1443 C C . TYR A 1 181 ? -2.100 -4.147 19.614 1.00 98.12 181 TYR A C 1
ATOM 1445 O O . TYR A 1 181 ? -3.282 -4.177 19.275 1.00 98.12 181 TYR A O 1
ATOM 1453 N N . ALA A 1 182 ? -1.640 -4.949 20.582 1.00 97.44 182 ALA A N 1
ATOM 1454 C CA . ALA A 1 182 ? -2.436 -6.005 21.225 1.00 97.44 182 ALA A CA 1
ATOM 1455 C C . ALA A 1 182 ? -3.752 -5.489 21.823 1.00 97.44 182 ALA A C 1
ATOM 1457 O O . ALA A 1 182 ? -4.758 -6.197 21.855 1.00 97.44 182 ALA A O 1
ATOM 1458 N N . ARG A 1 183 ? -3.743 -4.243 22.308 1.00 97.25 183 ARG A N 1
ATOM 1459 C CA . ARG A 1 183 ? -4.915 -3.590 22.903 1.00 97.25 183 ARG A CA 1
ATOM 1460 C C . ARG A 1 183 ? -5.737 -2.793 21.894 1.00 97.25 183 ARG A C 1
ATOM 1462 O O . ARG A 1 183 ? -6.860 -2.420 22.219 1.00 97.25 183 ARG A O 1
ATOM 1469 N N . THR A 1 184 ? -5.209 -2.533 20.701 1.00 98.31 184 THR A N 1
ATOM 1470 C CA . THR A 1 184 ? -5.882 -1.733 19.679 1.00 98.31 184 THR A CA 1
ATOM 1471 C C . THR A 1 184 ? -6.998 -2.538 19.038 1.00 98.31 184 THR A C 1
ATOM 1473 O O . THR A 1 184 ? -6.792 -3.648 18.544 1.00 98.31 184 THR A O 1
ATOM 1476 N N . ARG A 1 185 ? -8.198 -1.960 19.023 1.00 98.31 185 ARG A N 1
ATOM 1477 C CA . ARG A 1 185 ? -9.352 -2.504 18.310 1.00 98.31 185 ARG A CA 1
ATOM 1478 C C . ARG A 1 185 ? -9.599 -1.678 17.063 1.00 98.31 185 ARG A C 1
ATOM 1480 O O . ARG A 1 185 ? -9.569 -0.450 17.129 1.00 98.31 185 ARG A O 1
ATOM 1487 N N . VAL A 1 186 ? -9.854 -2.365 15.958 1.00 97.81 186 VAL A N 1
ATOM 1488 C CA . VAL A 1 186 ? -10.362 -1.769 14.725 1.00 97.81 186 VAL A CA 1
ATOM 1489 C C . VAL A 1 186 ? -11.875 -1.807 14.821 1.00 97.81 186 VAL A C 1
ATOM 1491 O O . VAL A 1 186 ? -12.465 -2.884 14.762 1.00 97.81 186 VAL A O 1
ATOM 1494 N N . TRP A 1 187 ? -12.488 -0.650 15.020 1.00 97.62 187 TRP A N 1
ATOM 1495 C CA . TRP A 1 187 ? -13.929 -0.461 14.928 1.00 97.62 187 TRP A CA 1
ATOM 1496 C C . TRP A 1 187 ? -14.269 -0.108 13.493 1.00 97.62 187 TRP A C 1
ATOM 1498 O O . TRP A 1 187 ? -13.567 0.695 12.892 1.00 97.62 187 TRP A O 1
ATOM 1508 N N . PHE A 1 188 ? -15.310 -0.713 12.937 1.00 96.44 188 PHE A N 1
ATOM 1509 C CA . PHE A 1 188 ? -15.699 -0.497 11.550 1.00 96.44 188 PHE A CA 1
ATOM 1510 C C . PHE A 1 188 ? -17.201 -0.685 11.367 1.00 96.44 188 PHE A C 1
ATOM 1512 O O . PHE A 1 188 ? -17.854 -1.430 12.099 1.00 96.44 188 PHE A O 1
ATOM 1519 N N . ARG A 1 189 ? -17.758 -0.018 10.363 1.00 94.00 189 ARG A N 1
ATOM 1520 C CA . ARG A 1 189 ? -19.186 -0.001 10.067 1.00 94.00 189 ARG A CA 1
ATOM 1521 C C . ARG A 1 189 ? -19.460 -0.569 8.678 1.00 94.00 189 ARG A C 1
ATOM 1523 O O . ARG A 1 189 ? -19.116 0.017 7.647 1.00 94.00 189 ARG A O 1
ATOM 1530 N N . ILE A 1 190 ? -20.126 -1.723 8.642 1.00 90.31 190 ILE A N 1
ATOM 1531 C CA . ILE A 1 190 ? -20.557 -2.352 7.385 1.00 90.31 190 ILE A CA 1
ATOM 1532 C C . ILE A 1 190 ? -21.738 -1.564 6.811 1.00 90.31 190 ILE A C 1
ATOM 1534 O O . ILE A 1 190 ? -21.642 -1.031 5.706 1.00 90.31 190 ILE A O 1
ATOM 1538 N N . HIS A 1 191 ? -22.802 -1.408 7.598 1.00 81.88 191 HIS A N 1
ATOM 1539 C CA . HIS A 1 191 ? -23.986 -0.628 7.241 1.00 81.88 191 HIS A CA 1
ATOM 1540 C C . HIS A 1 191 ? -24.348 0.373 8.350 1.00 81.88 191 HIS A C 1
ATOM 1542 O O . HIS A 1 191 ? -23.834 1.492 8.348 1.00 81.88 191 HIS A O 1
ATOM 1548 N N . ASP A 1 192 ? -25.158 -0.053 9.320 1.00 80.00 192 ASP A N 1
ATOM 1549 C CA . ASP A 1 192 ? -25.603 0.776 10.452 1.00 80.00 192 ASP A CA 1
ATOM 1550 C C . ASP A 1 192 ? -25.064 0.274 11.796 1.00 80.00 192 ASP A C 1
ATOM 1552 O O . ASP A 1 192 ? -25.072 0.993 12.795 1.00 80.00 192 ASP A O 1
ATOM 1556 N N . ARG A 1 193 ? -24.551 -0.961 11.829 1.00 86.75 193 ARG A N 1
ATOM 1557 C CA . ARG A 1 193 ? -23.956 -1.554 13.024 1.00 86.75 193 ARG A CA 1
ATOM 1558 C C . ARG A 1 193 ? -22.441 -1.390 13.015 1.00 86.75 193 ARG A C 1
ATOM 1560 O O . ARG A 1 193 ? -21.776 -1.656 12.012 1.00 86.75 193 ARG A O 1
ATOM 1567 N N . HIS A 1 194 ? -21.918 -0.984 14.167 1.00 91.56 194 HIS A N 1
ATOM 1568 C CA . HIS A 1 194 ? -20.491 -1.005 14.439 1.00 91.56 194 HIS A CA 1
ATOM 1569 C C . HIS A 1 194 ? -20.069 -2.413 14.843 1.00 91.56 194 HIS A C 1
ATOM 1571 O O . HIS A 1 194 ? -20.667 -3.040 15.720 1.00 91.56 194 HIS A O 1
ATOM 1577 N N . TRP A 1 195 ? -19.012 -2.875 14.203 1.00 94.69 195 TRP A N 1
ATOM 1578 C CA . TRP A 1 195 ? -18.317 -4.114 14.485 1.00 94.69 195 TRP A CA 1
ATOM 1579 C C . TRP A 1 195 ? -16.911 -3.780 14.961 1.00 94.69 195 TRP A C 1
ATOM 1581 O O . TRP A 1 195 ? -16.416 -2.671 14.744 1.00 94.69 195 TRP A O 1
ATOM 1591 N N . TRP A 1 196 ? -16.261 -4.731 15.620 1.00 96.50 196 TRP A N 1
ATOM 1592 C CA . TRP A 1 196 ? -14.867 -4.568 15.992 1.00 96.50 196 TRP A CA 1
ATOM 1593 C C . TRP A 1 196 ? -14.106 -5.879 15.917 1.00 96.50 196 TRP A C 1
ATOM 1595 O O . TRP A 1 196 ? -14.674 -6.957 16.088 1.00 96.50 196 TRP A O 1
ATOM 1605 N N . MET A 1 197 ? -12.801 -5.768 15.701 1.00 97.31 197 MET A N 1
ATOM 1606 C CA . MET A 1 197 ? -11.864 -6.871 15.880 1.00 97.31 197 MET A CA 1
ATOM 1607 C C . MET A 1 1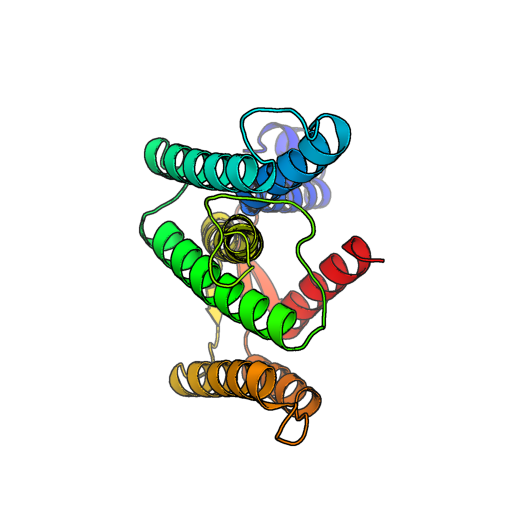97 ? -10.522 -6.361 16.428 1.00 97.31 197 MET A C 1
ATOM 1609 O O . MET A 1 197 ? -10.194 -5.185 16.240 1.00 97.31 197 MET A O 1
ATOM 1613 N N . PRO A 1 198 ? -9.733 -7.199 17.124 1.00 97.81 198 PRO A N 1
ATOM 1614 C CA . PRO A 1 198 ? -8.370 -6.839 17.512 1.00 97.81 198 PRO A CA 1
ATOM 1615 C C . PRO A 1 198 ? -7.510 -6.509 16.282 1.00 97.81 198 PRO A C 1
ATOM 1617 O O . PRO A 1 198 ? -7.571 -7.231 15.288 1.00 97.81 198 PRO A O 1
ATOM 1620 N N . MET A 1 199 ? -6.674 -5.468 16.351 1.00 97.00 199 MET A N 1
ATOM 1621 C CA . MET A 1 199 ? -5.771 -5.091 15.251 1.00 97.00 199 MET A CA 1
ATOM 1622 C C . MET A 1 199 ? -4.872 -6.262 14.819 1.00 97.00 199 MET A C 1
ATOM 1624 O O . MET A 1 199 ? -4.853 -6.555 13.624 1.00 97.00 199 MET A O 1
ATOM 1628 N N . PRO A 1 200 ? -4.223 -7.024 15.730 1.00 97.25 200 PRO A N 1
ATOM 1629 C CA . PRO A 1 200 ? -3.399 -8.156 15.307 1.00 97.25 200 PRO A CA 1
ATOM 1630 C C . PRO A 1 200 ? -4.184 -9.216 14.528 1.00 97.25 200 PRO A C 1
ATOM 1632 O O . PRO A 1 200 ? -3.643 -9.808 13.602 1.00 97.25 200 PRO A O 1
ATOM 1635 N N . LEU A 1 201 ? -5.467 -9.421 14.856 1.00 97.56 201 LEU A N 1
ATOM 1636 C CA . LEU A 1 201 ? -6.330 -10.330 14.105 1.00 97.56 201 LEU A CA 1
ATOM 1637 C C . LEU A 1 201 ? -6.635 -9.775 12.708 1.00 97.56 201 LEU A C 1
ATOM 1639 O O . LEU A 1 201 ? -6.535 -10.514 11.735 1.00 97.56 201 LEU A O 1
ATOM 1643 N N . ALA A 1 202 ? -6.955 -8.483 12.592 1.00 95.69 202 ALA A N 1
ATOM 1644 C CA . ALA A 1 202 ? -7.174 -7.836 11.298 1.00 95.69 202 ALA A CA 1
ATOM 1645 C C . ALA A 1 202 ? -5.932 -7.942 10.393 1.00 95.69 202 ALA A C 1
ATOM 1647 O O . ALA A 1 202 ? -6.042 -8.337 9.233 1.00 95.69 202 ALA A O 1
ATOM 1648 N N . ALA A 1 203 ? -4.749 -7.648 10.942 1.00 94.88 203 ALA A N 1
ATOM 1649 C CA . ALA A 1 203 ? -3.479 -7.758 10.233 1.00 94.88 203 ALA A CA 1
ATOM 1650 C C . ALA A 1 203 ? -3.163 -9.207 9.837 1.00 94.88 203 ALA A C 1
ATOM 1652 O O . ALA A 1 203 ? -2.749 -9.452 8.707 1.00 94.88 203 ALA A O 1
ATOM 1653 N N . PHE A 1 204 ? -3.407 -10.171 10.730 1.00 96.38 204 PHE A N 1
ATOM 1654 C CA . PHE A 1 204 ? -3.230 -11.593 10.438 1.00 96.38 204 PHE A CA 1
ATOM 1655 C C . PHE A 1 204 ? -4.142 -12.064 9.302 1.00 96.38 204 PHE A C 1
ATOM 1657 O O . PHE A 1 204 ? -3.670 -12.722 8.383 1.00 96.38 204 PHE A O 1
ATOM 1664 N N . LEU A 1 205 ? -5.428 -11.700 9.321 1.00 95.56 205 LEU A N 1
ATOM 1665 C CA . LEU A 1 205 ? -6.369 -12.070 8.260 1.00 95.56 205 LEU A CA 1
ATOM 1666 C C . LEU A 1 205 ? -5.989 -11.441 6.913 1.00 95.56 205 LEU A C 1
ATOM 1668 O O . LEU A 1 205 ? -6.081 -12.109 5.886 1.00 95.56 205 LEU A O 1
ATOM 1672 N N . ALA A 1 206 ? -5.527 -10.187 6.911 1.00 93.00 206 ALA A N 1
ATOM 1673 C CA . ALA A 1 206 ? -5.025 -9.536 5.703 1.00 93.00 206 ALA A CA 1
ATOM 1674 C C . ALA A 1 206 ? -3.760 -10.227 5.164 1.00 93.00 206 ALA A C 1
ATOM 1676 O O . ALA A 1 206 ? -3.675 -10.498 3.969 1.00 93.00 206 ALA A O 1
ATOM 1677 N N . ALA A 1 207 ? -2.809 -10.565 6.041 1.00 93.25 207 ALA A N 1
ATOM 1678 C CA . ALA A 1 207 ? -1.597 -11.293 5.671 1.00 93.25 207 ALA A CA 1
ATOM 1679 C C . ALA A 1 207 ? -1.904 -12.713 5.168 1.00 93.25 207 ALA A C 1
ATOM 1681 O O . ALA A 1 207 ? -1.299 -13.164 4.202 1.00 93.25 207 ALA A O 1
ATOM 1682 N N . LEU A 1 208 ? -2.874 -13.401 5.776 1.00 95.75 208 LEU A N 1
ATOM 1683 C CA . LEU A 1 208 ? -3.333 -14.716 5.333 1.00 95.75 208 LEU A CA 1
ATOM 1684 C C . LEU A 1 208 ? -3.963 -14.644 3.937 1.00 95.75 208 LEU A C 1
ATOM 1686 O O . LEU A 1 208 ? -3.661 -15.480 3.094 1.00 95.75 208 LEU A O 1
ATOM 1690 N N . ALA A 1 209 ? -4.806 -13.642 3.676 1.00 91.81 209 ALA A N 1
ATOM 1691 C CA . ALA A 1 209 ? -5.396 -13.441 2.355 1.00 91.81 209 ALA A CA 1
ATOM 1692 C C . ALA A 1 209 ? -4.329 -13.152 1.286 1.00 91.81 209 ALA A C 1
ATOM 1694 O O . ALA A 1 209 ? -4.427 -13.677 0.180 1.00 91.81 209 ALA A O 1
ATOM 1695 N N . LEU A 1 210 ? -3.301 -12.365 1.626 1.00 88.81 210 LEU A N 1
ATOM 1696 C CA . LEU A 1 210 ? -2.150 -12.134 0.750 1.00 88.81 210 LEU A CA 1
ATOM 1697 C C . LEU A 1 210 ? -1.398 -13.443 0.473 1.00 88.81 210 LEU A C 1
ATOM 1699 O O . LEU A 1 210 ? -1.140 -13.763 -0.680 1.00 88.81 210 LEU A O 1
ATOM 1703 N N . TRP A 1 211 ? -1.119 -14.232 1.513 1.00 93.06 211 TRP A N 1
ATOM 1704 C CA . TRP A 1 211 ? -0.428 -15.514 1.376 1.00 93.06 211 TRP A CA 1
ATOM 1705 C C . TRP A 1 211 ? -1.181 -16.490 0.460 1.00 93.06 211 TRP A C 1
ATOM 1707 O O . TRP A 1 211 ? -0.559 -17.100 -0.404 1.00 93.06 211 TRP A O 1
ATOM 1717 N N . VAL A 1 212 ? -2.511 -16.585 0.591 1.00 94.06 212 VAL A N 1
ATOM 1718 C CA . VAL A 1 212 ? -3.366 -17.393 -0.304 1.00 94.06 212 VAL A CA 1
ATOM 1719 C C . VAL A 1 212 ? -3.371 -16.857 -1.739 1.00 94.06 212 VAL A C 1
ATOM 1721 O O . VAL A 1 212 ? -3.534 -17.622 -2.678 1.00 94.06 212 VAL A O 1
ATOM 1724 N N . ALA A 1 213 ? -3.229 -15.547 -1.943 1.00 85.56 213 ALA A N 1
ATOM 1725 C CA . ALA A 1 213 ? -3.149 -14.986 -3.291 1.00 85.56 213 ALA A CA 1
ATOM 1726 C C . ALA A 1 213 ? -1.795 -15.270 -3.968 1.00 85.56 213 ALA A C 1
ATOM 1728 O O . ALA A 1 213 ? -1.716 -15.274 -5.196 1.00 85.56 213 ALA A O 1
ATOM 1729 N N . GLU A 1 214 ? -0.741 -15.482 -3.178 1.00 81.75 214 GLU A N 1
ATOM 1730 C CA . GLU A 1 214 ? 0.624 -15.721 -3.654 1.00 81.75 214 GLU A CA 1
ATOM 1731 C C . GLU A 1 214 ? 0.977 -17.211 -3.834 1.00 81.75 214 GLU A C 1
ATOM 1733 O O . GLU A 1 214 ? 1.927 -17.502 -4.561 1.00 81.75 214 GLU A O 1
ATOM 1738 N N . ASN A 1 215 ? 0.249 -18.140 -3.195 1.00 89.06 215 ASN A N 1
ATOM 1739 C CA . ASN A 1 215 ? 0.542 -19.586 -3.160 1.00 89.06 215 ASN A CA 1
ATOM 1740 C C . ASN A 1 215 ? -0.648 -20.425 -3.630 1.00 89.06 215 ASN A C 1
ATOM 1742 O O . ASN A 1 215 ? -0.409 -21.392 -4.388 1.00 89.06 215 ASN A O 1
#

Secondary structure (DSSP, 8-state):
--HHHHHHS-HHHHHHHHHHHHHHHHTHHHHHHHHHHHHHHHH--TTSSS-HHHHHHHHHHHHHHHHHHTTSS-HHHHHHHHHHHHHHHHHHHHHHHTTS----S--SSEETTEEHHHHHHHHHHHHHHHHHHHHTT-EEESPPPHHHHHHHHHHHHHHHHHTTTS---HHHHHHHHHHHHTT-EEEEESSSSEEEEEHHHHHHHHHHHHHHHH-

Radius of gyration: 19.54 Å; chains: 1; bounding box: 59×34×54 Å

pLDDT: mean 94.33, std 4.87, range [67.62, 98.5]